Protein AF-A0AAW0AHN7-F1 (afdb_monomer)

Mean predicted aligned error: 19.95 Å

Structure (mmCIF, N/CA/C/O backbone):
data_AF-A0AAW0AHN7-F1
#
_entry.id   AF-A0AAW0AHN7-F1
#
loop_
_atom_site.group_PDB
_atom_site.id
_atom_site.type_symbol
_atom_site.label_atom_id
_atom_site.label_alt_id
_atom_site.label_comp_id
_atom_site.label_asym_id
_atom_site.label_entity_id
_atom_site.label_seq_id
_atom_site.pdbx_PDB_ins_code
_atom_site.Cartn_x
_atom_site.Cartn_y
_atom_site.Cartn_z
_atom_site.occupancy
_atom_site.B_iso_or_equiv
_atom_site.auth_seq_id
_atom_site.auth_comp_id
_atom_site.auth_asym_id
_atom_site.auth_atom_id
_atom_site.pdbx_PDB_model_num
ATOM 1 N N . ASP A 1 1 ? 9.864 -5.241 -32.406 1.00 80.06 1 ASP A N 1
ATOM 2 C CA . ASP A 1 1 ? 9.738 -6.583 -31.789 1.00 80.06 1 ASP A CA 1
ATOM 3 C C . ASP A 1 1 ? 9.807 -6.631 -30.252 1.00 80.06 1 ASP A C 1
ATOM 5 O O . ASP A 1 1 ? 9.579 -7.681 -29.666 1.00 80.06 1 ASP A O 1
ATOM 9 N N . PHE A 1 2 ? 10.115 -5.527 -29.556 1.00 90.88 2 PHE A N 1
ATOM 10 C CA . PHE A 1 2 ? 10.191 -5.517 -28.085 1.00 90.88 2 PHE A CA 1
ATOM 11 C C . PHE A 1 2 ? 8.829 -5.753 -27.410 1.00 90.88 2 PHE A C 1
ATOM 13 O O . PHE A 1 2 ? 8.710 -6.654 -26.582 1.00 90.88 2 PHE A O 1
ATOM 20 N N . LEU A 1 3 ? 7.804 -4.988 -27.806 1.00 92.50 3 LEU A N 1
ATOM 21 C CA . LEU A 1 3 ? 6.452 -5.098 -27.247 1.00 92.50 3 LEU A CA 1
ATOM 22 C C . LEU A 1 3 ? 5.842 -6.479 -27.500 1.00 92.50 3 LEU A C 1
ATOM 24 O O . LEU A 1 3 ? 5.373 -7.098 -26.557 1.00 92.50 3 LEU A O 1
ATOM 28 N N . ALA A 1 4 ? 5.961 -7.012 -28.720 1.00 92.50 4 ALA A N 1
ATOM 29 C CA . ALA A 1 4 ? 5.478 -8.354 -29.059 1.00 92.50 4 ALA A CA 1
ATOM 30 C C . ALA A 1 4 ? 6.077 -9.441 -28.148 1.00 92.50 4 ALA A C 1
ATOM 32 O O . ALA A 1 4 ? 5.363 -10.296 -27.636 1.00 92.50 4 ALA A O 1
ATOM 33 N N . ARG A 1 5 ? 7.384 -9.372 -27.859 1.00 94.00 5 ARG A N 1
ATOM 34 C CA . ARG A 1 5 ? 8.043 -10.319 -26.942 1.00 94.00 5 ARG A CA 1
ATOM 35 C C . ARG A 1 5 ? 7.554 -10.182 -25.506 1.00 94.00 5 ARG A C 1
ATOM 37 O O . ARG A 1 5 ? 7.460 -11.184 -24.804 1.00 94.00 5 ARG A O 1
ATOM 44 N N . ILE A 1 6 ? 7.269 -8.960 -25.063 1.00 92.88 6 ILE A N 1
ATOM 45 C CA . ILE A 1 6 ? 6.713 -8.706 -23.733 1.00 92.88 6 ILE A CA 1
ATOM 46 C C . ILE A 1 6 ? 5.279 -9.224 -23.641 1.00 92.88 6 ILE A C 1
ATOM 48 O O . ILE A 1 6 ? 4.974 -9.921 -22.677 1.00 92.88 6 ILE A O 1
ATOM 52 N N . CYS A 1 7 ? 4.434 -8.941 -24.635 1.00 92.00 7 CYS A N 1
ATOM 53 C CA . CYS A 1 7 ? 3.064 -9.446 -24.703 1.00 92.00 7 CYS A CA 1
ATOM 54 C C . CYS A 1 7 ? 3.050 -10.975 -24.701 1.00 92.00 7 CYS A C 1
ATOM 56 O O . CYS A 1 7 ? 2.419 -11.570 -23.833 1.00 92.00 7 CYS A O 1
ATOM 58 N N . ALA A 1 8 ? 3.857 -11.607 -25.562 1.00 93.06 8 ALA A N 1
ATOM 59 C CA . ALA A 1 8 ? 3.998 -13.060 -25.613 1.00 93.06 8 ALA A CA 1
ATOM 60 C C . ALA A 1 8 ? 4.476 -13.651 -24.278 1.00 93.06 8 ALA A C 1
ATOM 62 O O . ALA A 1 8 ? 3.998 -14.694 -23.843 1.00 93.06 8 ALA A O 1
ATOM 63 N N . ARG A 1 9 ? 5.409 -12.981 -23.591 1.00 93.31 9 ARG A N 1
ATOM 64 C CA . ARG A 1 9 ? 5.934 -13.441 -22.298 1.00 93.31 9 ARG A CA 1
ATOM 65 C C . ARG A 1 9 ? 4.952 -13.253 -21.141 1.00 93.31 9 ARG A C 1
ATOM 67 O O . ARG A 1 9 ? 5.069 -13.972 -20.153 1.00 93.31 9 ARG A O 1
ATOM 74 N N . MET A 1 10 ? 4.050 -12.279 -21.235 1.00 90.81 10 MET A N 1
ATOM 75 C CA . MET A 1 10 ? 3.005 -12.019 -20.240 1.00 90.81 10 MET A CA 1
ATOM 76 C C . MET A 1 10 ? 1.668 -12.678 -20.599 1.00 90.81 10 MET A C 1
ATOM 78 O O . MET A 1 10 ? 0.697 -12.450 -19.887 1.00 90.81 10 MET A O 1
ATOM 82 N N . GLU A 1 11 ? 1.627 -13.478 -21.672 1.00 92.25 11 GLU A N 1
ATOM 83 C CA . GLU A 1 11 ? 0.425 -14.169 -22.159 1.00 92.25 11 GLU A CA 1
ATOM 84 C C . GLU A 1 11 ? -0.741 -13.204 -22.449 1.00 92.25 11 GLU A C 1
ATOM 86 O O . GLU A 1 11 ? -1.909 -13.534 -22.256 1.00 92.25 11 GLU A O 1
ATOM 91 N N . ILE A 1 12 ? -0.425 -11.988 -22.910 1.00 88.88 12 ILE A N 1
ATOM 92 C CA . ILE A 1 12 ? -1.430 -10.972 -23.239 1.00 88.88 12 ILE A CA 1
ATOM 93 C C . ILE A 1 12 ? -1.802 -11.116 -24.721 1.00 88.88 12 ILE A C 1
ATOM 95 O O . ILE A 1 12 ? -0.890 -11.128 -25.552 1.00 88.88 12 ILE A O 1
ATOM 99 N N . PRO A 1 13 ? -3.101 -11.207 -25.068 1.00 86.81 13 PRO A N 1
ATOM 100 C CA . PRO A 1 13 ? -3.535 -11.326 -26.454 1.00 86.81 13 PRO A CA 1
ATOM 101 C C . PRO A 1 13 ? -3.138 -10.095 -27.278 1.00 86.81 13 PRO A C 1
ATOM 103 O O . PRO A 1 13 ? -3.229 -8.950 -26.822 1.00 86.81 13 PRO A O 1
ATOM 106 N N . ASP A 1 14 ? -2.706 -10.346 -28.511 1.00 79.88 14 ASP A N 1
ATOM 107 C CA . ASP A 1 14 ? -2.330 -9.310 -29.467 1.00 79.88 14 ASP A CA 1
ATOM 108 C C . ASP A 1 14 ? -3.569 -8.471 -29.833 1.00 79.88 14 ASP A C 1
ATOM 110 O O . ASP A 1 14 ? -4.514 -8.980 -30.430 1.00 79.88 14 ASP A O 1
ATOM 114 N N . GLY A 1 15 ? -3.585 -7.185 -29.464 1.00 77.00 15 GLY A N 1
ATOM 115 C CA . GLY A 1 15 ? -4.647 -6.240 -29.848 1.00 77.00 15 GLY A CA 1
ATOM 116 C C . GLY A 1 15 ? -5.075 -5.275 -28.743 1.00 77.00 15 GLY A C 1
ATOM 117 O O . GLY A 1 15 ? -5.204 -4.084 -29.007 1.00 77.00 15 GLY A O 1
ATOM 118 N N . ASP A 1 16 ? -5.177 -5.754 -27.500 1.00 71.19 16 ASP A N 1
ATOM 119 C CA . ASP A 1 16 ? -5.750 -4.981 -26.378 1.00 71.19 16 ASP A CA 1
ATOM 120 C C . ASP A 1 16 ? -4.761 -4.740 -25.226 1.00 71.19 16 ASP A C 1
ATOM 122 O O . ASP A 1 16 ? -5.125 -4.281 -24.139 1.00 71.19 16 ASP A O 1
ATOM 126 N N . ALA A 1 17 ? -3.481 -5.036 -25.452 1.00 80.38 17 ALA A N 1
ATOM 127 C CA . ALA A 1 17 ? -2.433 -4.909 -24.451 1.00 80.38 17 ALA A CA 1
ATOM 128 C C . ALA A 1 17 ? -2.144 -3.435 -24.110 1.00 80.38 17 ALA A C 1
ATOM 130 O O . ALA A 1 17 ? -1.220 -2.817 -24.640 1.00 80.38 17 ALA A O 1
ATOM 131 N N . GLN A 1 18 ? -2.899 -2.856 -23.176 1.00 91.06 18 GLN A N 1
ATOM 132 C CA . GLN A 1 18 ? -2.473 -1.629 -22.510 1.00 91.06 18 GLN A CA 1
ATOM 133 C C . GLN A 1 18 ? -1.313 -1.989 -21.588 1.00 91.06 18 GLN A C 1
ATOM 135 O O . GLN A 1 18 ? -1.515 -2.598 -20.548 1.00 91.06 18 GLN A O 1
ATOM 140 N N . LEU A 1 19 ? -0.083 -1.657 -21.962 1.00 93.56 19 LEU A N 1
ATOM 141 C CA . LEU A 1 19 ? 1.071 -1.827 -21.085 1.00 93.56 19 LEU A CA 1
ATOM 142 C C . LEU A 1 19 ? 1.431 -0.497 -20.436 1.00 93.56 19 LEU A C 1
ATOM 144 O O . LEU A 1 19 ? 1.330 0.567 -21.050 1.00 93.56 19 LEU A O 1
ATOM 148 N N . GLY A 1 20 ? 1.867 -0.571 -19.184 1.00 95.50 20 GLY A N 1
ATOM 149 C CA . GLY A 1 20 ? 2.469 0.538 -18.467 1.00 95.50 20 GLY A CA 1
ATOM 150 C C . GLY A 1 20 ? 3.857 0.181 -17.946 1.00 95.50 20 GLY A C 1
ATOM 151 O O . GLY A 1 20 ? 4.207 -0.993 -17.834 1.00 95.50 20 GLY A O 1
ATOM 152 N N . TRP A 1 21 ? 4.651 1.187 -17.598 1.00 96.56 21 TRP A N 1
ATOM 153 C CA . TRP A 1 21 ? 5.955 1.011 -16.974 1.00 96.56 21 TRP A CA 1
ATOM 154 C C . TRP A 1 21 ? 6.163 1.950 -15.781 1.00 96.56 21 TRP A C 1
ATOM 156 O O . TRP A 1 21 ? 5.608 3.050 -15.727 1.00 96.56 21 TRP A O 1
ATOM 166 N N . LYS A 1 22 ? 6.972 1.502 -14.816 1.00 97.12 22 LYS A N 1
ATOM 167 C CA . LYS A 1 22 ? 7.441 2.286 -13.666 1.00 97.12 22 LYS A CA 1
ATOM 168 C C . LYS A 1 22 ? 8.952 2.185 -13.504 1.00 97.12 22 LYS A C 1
ATOM 170 O O . LYS A 1 22 ? 9.559 1.144 -13.768 1.00 97.12 22 LYS A O 1
ATOM 175 N N . SER A 1 23 ? 9.549 3.279 -13.052 1.00 96.62 23 SER A N 1
ATOM 176 C CA . SER A 1 23 ? 10.924 3.331 -12.566 1.00 96.62 23 SER A CA 1
ATOM 177 C C . SER A 1 23 ? 11.017 2.774 -11.149 1.00 96.62 23 SER A C 1
ATOM 179 O O . SER A 1 23 ? 10.072 2.854 -10.368 1.00 96.62 23 SER A O 1
ATOM 181 N N . SER A 1 24 ? 12.194 2.273 -10.778 1.00 92.94 24 SER A N 1
ATOM 182 C CA . SER A 1 24 ? 12.499 1.860 -9.405 1.00 92.94 24 SER A CA 1
ATOM 183 C C . SER A 1 24 ? 12.385 2.986 -8.372 1.00 92.94 24 SER A C 1
ATOM 185 O O . SER A 1 24 ? 12.261 2.703 -7.181 1.00 92.94 24 SER A O 1
ATOM 187 N N . ASP A 1 25 ? 12.469 4.239 -8.822 1.00 92.00 25 ASP A N 1
ATOM 188 C CA . ASP A 1 25 ? 12.353 5.425 -7.971 1.00 92.00 25 ASP A CA 1
ATOM 189 C C . ASP A 1 25 ? 10.923 5.986 -7.915 1.00 92.00 25 ASP A C 1
ATOM 191 O O . ASP A 1 25 ? 10.649 6.847 -7.078 1.00 92.00 25 ASP A O 1
ATOM 195 N N . ASP A 1 26 ? 10.010 5.491 -8.762 1.00 93.50 26 ASP A N 1
ATOM 196 C CA . ASP A 1 26 ? 8.609 5.912 -8.736 1.00 93.50 26 ASP A CA 1
ATOM 197 C C . ASP A 1 26 ? 7.947 5.404 -7.439 1.00 93.50 26 ASP A C 1
ATOM 199 O O . ASP A 1 26 ? 8.186 4.284 -6.963 1.00 93.50 26 ASP A O 1
ATOM 203 N N . LEU A 1 27 ? 7.088 6.226 -6.834 1.00 91.19 27 LEU A N 1
ATOM 204 C CA . LEU A 1 27 ? 6.352 5.826 -5.644 1.00 91.19 27 LEU A CA 1
ATOM 205 C C . LEU A 1 27 ? 5.351 4.729 -6.013 1.00 91.19 27 LEU A C 1
ATOM 207 O O . LEU A 1 27 ? 4.762 4.704 -7.093 1.00 91.19 27 LEU A O 1
ATOM 211 N N . LYS A 1 28 ? 5.042 3.847 -5.055 1.00 87.56 28 LYS A N 1
ATOM 212 C CA . LYS A 1 28 ? 4.035 2.787 -5.260 1.00 87.56 28 LYS A CA 1
ATOM 213 C C . LYS A 1 28 ? 2.682 3.326 -5.746 1.00 87.56 28 LYS A C 1
ATOM 215 O O . LYS A 1 28 ? 1.965 2.612 -6.439 1.00 87.56 28 LYS A O 1
ATOM 220 N N . ARG A 1 29 ? 2.347 4.564 -5.366 1.00 88.62 29 ARG A N 1
ATOM 221 C CA . ARG A 1 29 ? 1.090 5.245 -5.700 1.00 88.62 29 ARG A CA 1
ATOM 222 C C . ARG A 1 29 ? 1.101 5.942 -7.058 1.00 88.62 29 ARG A C 1
ATOM 224 O O . ARG A 1 29 ? 0.028 6.321 -7.513 1.00 88.62 29 ARG A O 1
ATOM 231 N N . ASP A 1 30 ? 2.263 6.107 -7.681 1.00 89.38 30 ASP A N 1
ATOM 232 C CA . ASP A 1 30 ? 2.347 6.799 -8.963 1.00 89.38 30 ASP A CA 1
ATOM 233 C C . ASP A 1 30 ? 1.675 5.956 -10.047 1.00 89.38 30 ASP A C 1
ATOM 235 O O . ASP A 1 30 ? 1.668 4.722 -9.988 1.00 89.38 30 ASP A O 1
ATOM 239 N N . LEU A 1 31 ? 1.060 6.613 -11.024 1.00 91.06 31 LEU A N 1
ATOM 240 C CA . LEU A 1 31 ? 0.422 5.929 -12.144 1.00 91.06 31 LEU A CA 1
ATOM 241 C C . LEU A 1 31 ? 1.501 5.354 -13.078 1.00 91.06 31 LEU A C 1
ATOM 243 O O . LEU A 1 31 ? 2.483 6.046 -13.354 1.00 91.06 31 LEU A O 1
ATOM 247 N N . PRO A 1 32 ? 1.351 4.106 -13.566 1.00 94.56 32 PRO A N 1
ATOM 248 C CA . PRO A 1 32 ? 2.236 3.579 -14.599 1.00 94.56 32 PRO A CA 1
ATOM 249 C C . PRO A 1 32 ? 2.234 4.494 -15.829 1.00 94.56 32 PRO A C 1
ATOM 251 O O . PRO A 1 32 ? 1.176 4.914 -16.299 1.00 94.56 32 PRO A O 1
ATOM 254 N N . LYS A 1 33 ? 3.418 4.786 -16.368 1.00 95.75 33 LYS A N 1
ATOM 255 C CA . LYS A 1 33 ? 3.577 5.528 -17.626 1.00 95.75 33 LYS A CA 1
ATOM 256 C C . LYS A 1 33 ? 3.213 4.606 -18.786 1.00 95.75 33 LYS A C 1
ATOM 258 O O . LYS A 1 33 ? 3.520 3.422 -18.731 1.00 95.75 33 LYS A O 1
ATOM 263 N N . ARG A 1 34 ? 2.558 5.114 -19.829 1.00 95.56 34 ARG A N 1
ATOM 264 C CA . ARG A 1 34 ? 2.088 4.294 -20.959 1.00 95.56 34 ARG A CA 1
ATOM 265 C C . ARG A 1 34 ? 3.256 3.647 -21.722 1.00 95.56 34 ARG A C 1
ATOM 267 O O . ARG A 1 34 ? 4.318 4.252 -21.838 1.00 95.56 34 ARG A O 1
ATOM 274 N N . LEU A 1 35 ? 3.048 2.429 -22.227 1.00 95.12 35 LEU A N 1
ATOM 275 C CA . LEU A 1 35 ? 3.994 1.649 -23.035 1.00 95.12 35 LEU A CA 1
ATOM 276 C C . LEU A 1 35 ? 3.276 0.958 -24.215 1.00 95.12 35 LEU A C 1
ATOM 278 O O . LEU A 1 35 ? 3.354 -0.256 -24.375 1.00 95.12 35 LEU A O 1
ATOM 282 N N . SER A 1 36 ? 2.519 1.722 -25.004 1.00 92.38 36 SER A N 1
ATOM 283 C CA . SER A 1 36 ? 1.661 1.187 -26.078 1.00 92.38 36 SER A CA 1
ATOM 284 C C . SER A 1 36 ? 2.270 1.309 -27.473 1.00 92.38 36 SER A C 1
ATOM 286 O O . SER A 1 36 ? 2.069 0.437 -28.314 1.00 92.38 36 SER A O 1
ATOM 288 N N . THR A 1 37 ? 3.024 2.379 -27.721 1.00 93.88 37 THR A N 1
ATOM 289 C CA . THR A 1 37 ? 3.639 2.663 -29.021 1.00 93.88 37 THR A CA 1
ATOM 290 C C . THR A 1 37 ? 5.152 2.479 -28.968 1.00 93.88 37 THR A C 1
ATOM 292 O O . THR A 1 37 ? 5.762 2.417 -27.899 1.00 93.88 37 THR A O 1
ATOM 295 N N . GLU A 1 38 ? 5.790 2.407 -30.134 1.00 94.00 38 GLU A N 1
ATOM 296 C CA . GLU A 1 38 ? 7.253 2.404 -30.224 1.00 94.00 38 GLU A CA 1
ATOM 297 C C . GLU A 1 38 ? 7.868 3.697 -29.660 1.00 94.00 38 GLU A C 1
ATOM 299 O O . GLU A 1 38 ? 8.897 3.646 -28.984 1.00 94.00 38 GLU A O 1
ATOM 304 N N . ASP A 1 39 ? 7.190 4.834 -29.836 1.00 96.56 39 ASP A N 1
ATOM 305 C CA . ASP A 1 39 ? 7.591 6.113 -29.243 1.00 96.56 39 ASP A CA 1
ATOM 306 C C . ASP A 1 39 ? 7.562 6.071 -27.712 1.00 96.56 39 ASP A C 1
ATOM 308 O O . ASP A 1 39 ? 8.492 6.560 -27.069 1.00 96.56 39 ASP A O 1
ATOM 312 N N . ASP A 1 40 ? 6.546 5.432 -27.117 1.00 95.44 40 ASP A N 1
ATOM 313 C CA . ASP A 1 40 ? 6.464 5.252 -25.665 1.00 95.44 40 ASP A CA 1
ATOM 314 C C . ASP A 1 40 ? 7.664 4.421 -25.153 1.00 95.44 40 ASP A C 1
ATOM 316 O O . ASP A 1 40 ? 8.255 4.728 -24.113 1.00 95.44 40 ASP A O 1
ATOM 320 N N . VAL A 1 41 ? 8.066 3.384 -25.902 1.00 96.12 41 VAL A N 1
ATOM 321 C CA . VAL A 1 41 ? 9.243 2.556 -25.585 1.00 96.12 41 VAL A CA 1
ATOM 322 C C . VAL A 1 41 ? 10.522 3.383 -25.669 1.00 96.12 41 VAL A C 1
ATOM 324 O O . VAL A 1 41 ? 11.351 3.329 -24.759 1.00 96.12 41 VAL A O 1
ATOM 327 N N . LYS A 1 42 ? 10.684 4.176 -26.731 1.00 96.75 42 LYS A N 1
ATOM 328 C CA . LYS A 1 42 ? 11.838 5.062 -26.897 1.00 96.75 42 LYS A CA 1
ATOM 329 C C . LYS A 1 42 ? 11.923 6.075 -25.754 1.00 96.75 42 LYS A C 1
ATOM 331 O O . LYS A 1 42 ? 12.973 6.182 -25.125 1.00 96.75 42 LYS A O 1
ATOM 336 N N . ALA A 1 43 ? 10.807 6.716 -25.409 1.00 97.06 43 ALA A N 1
ATOM 337 C CA . ALA A 1 43 ? 10.718 7.649 -24.290 1.00 97.06 43 ALA A CA 1
ATOM 338 C C . ALA A 1 43 ? 11.081 6.989 -22.947 1.00 97.06 43 ALA A C 1
ATOM 340 O O . ALA A 1 43 ? 11.777 7.591 -22.127 1.00 97.06 43 ALA A O 1
ATOM 341 N N . ALA A 1 44 ? 10.673 5.733 -22.726 1.00 97.00 44 ALA A N 1
ATOM 342 C CA . ALA A 1 44 ? 11.070 4.973 -21.542 1.00 97.00 44 ALA A CA 1
ATOM 343 C C . ALA A 1 44 ? 12.591 4.750 -21.486 1.00 97.00 44 ALA A C 1
ATOM 345 O O . ALA A 1 44 ? 13.221 4.985 -20.453 1.00 97.00 44 ALA A O 1
ATOM 346 N N . PHE A 1 45 ? 13.216 4.348 -22.596 1.00 96.50 45 PHE A N 1
ATOM 347 C CA . PHE A 1 45 ? 14.671 4.173 -22.649 1.00 96.50 45 PHE A CA 1
ATOM 348 C C . PHE A 1 45 ? 15.434 5.490 -22.500 1.00 96.50 45 PHE A C 1
ATOM 350 O O . PHE A 1 45 ? 16.458 5.517 -21.812 1.00 96.50 45 PHE A O 1
ATOM 357 N N . ASP A 1 46 ? 14.935 6.575 -23.086 1.00 97.19 46 ASP A N 1
ATOM 358 C CA . ASP A 1 46 ? 15.535 7.902 -22.960 1.00 97.19 46 ASP A CA 1
ATOM 359 C C . ASP A 1 46 ? 15.456 8.419 -21.518 1.00 97.19 46 ASP A C 1
ATOM 361 O O . ASP A 1 46 ? 16.411 9.029 -21.041 1.00 97.19 46 ASP A O 1
ATOM 365 N N . TYR A 1 47 ? 14.407 8.061 -20.769 1.00 96.69 47 TYR A N 1
ATOM 366 C CA . TYR A 1 47 ? 14.332 8.313 -19.328 1.00 96.69 47 TYR A CA 1
ATOM 367 C C . TYR A 1 47 ? 15.409 7.549 -18.536 1.00 96.69 47 TYR A C 1
ATOM 369 O O . TYR A 1 47 ? 16.059 8.116 -17.657 1.00 96.69 47 TYR A O 1
ATOM 377 N N . PHE A 1 48 ? 15.644 6.267 -18.840 1.00 95.81 48 PHE A N 1
ATOM 378 C CA . PHE A 1 48 ? 16.632 5.461 -18.109 1.00 95.81 48 PHE A CA 1
ATOM 379 C C . PHE A 1 48 ? 18.084 5.736 -18.513 1.00 95.81 48 PHE A C 1
ATOM 381 O O . PHE A 1 48 ? 18.995 5.506 -17.712 1.00 95.81 48 PHE A O 1
ATOM 388 N N . ARG A 1 49 ? 18.325 6.225 -19.733 1.00 95.88 49 ARG A N 1
ATOM 389 C CA . ARG A 1 49 ? 19.665 6.4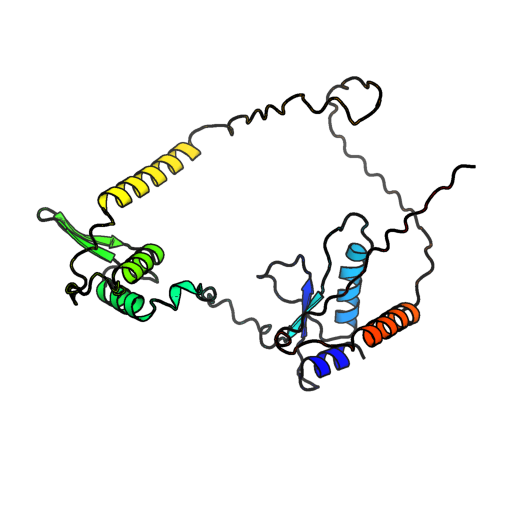95 -20.271 1.00 95.88 49 ARG A CA 1
ATOM 390 C C . ARG A 1 49 ? 20.526 7.381 -19.351 1.00 95.88 49 ARG A C 1
ATOM 392 O O . ARG A 1 49 ? 21.603 6.914 -18.971 1.00 95.88 49 ARG A O 1
ATOM 399 N N . PRO A 1 50 ? 20.107 8.589 -18.925 1.00 95.69 50 PRO A N 1
ATOM 400 C CA . PRO A 1 50 ? 20.930 9.434 -18.056 1.00 95.69 50 PRO A CA 1
ATOM 401 C C . PRO A 1 50 ? 21.166 8.801 -16.678 1.00 95.69 50 PRO A C 1
ATOM 403 O O . PRO A 1 50 ? 22.262 8.904 -16.126 1.00 95.69 50 PRO A O 1
ATOM 406 N N . ILE A 1 51 ? 20.182 8.073 -16.141 1.00 94.00 51 ILE A N 1
ATOM 407 C CA . ILE A 1 51 ? 20.295 7.395 -14.841 1.00 94.00 51 ILE A CA 1
ATOM 408 C C . ILE A 1 51 ? 21.340 6.269 -14.916 1.00 94.00 51 ILE A C 1
ATOM 410 O O . ILE A 1 51 ? 22.160 6.114 -14.012 1.00 94.00 51 ILE A O 1
ATOM 414 N N . LEU A 1 52 ? 21.367 5.521 -16.025 1.00 91.62 52 LEU A N 1
ATOM 415 C CA . LEU A 1 52 ? 22.338 4.450 -16.273 1.00 91.62 52 LEU A CA 1
ATOM 416 C C . LEU A 1 52 ? 23.755 4.959 -16.572 1.00 91.62 52 LEU A C 1
ATOM 418 O O . LEU A 1 52 ? 24.720 4.220 -16.353 1.00 91.62 52 LEU A O 1
ATOM 422 N N . LEU A 1 53 ? 23.885 6.177 -17.104 1.00 92.88 53 LEU A N 1
ATOM 423 C CA . LEU A 1 53 ? 25.172 6.830 -17.370 1.00 92.88 53 LEU A CA 1
ATOM 424 C C . LEU A 1 53 ? 25.722 7.564 -16.138 1.00 92.88 53 LEU A C 1
ATOM 426 O O . LEU A 1 53 ? 26.934 7.751 -16.016 1.00 92.88 53 LEU A O 1
ATOM 430 N N . SER A 1 54 ? 24.859 7.932 -15.191 1.00 92.69 54 SER A N 1
ATOM 431 C CA . SER A 1 54 ? 25.256 8.619 -13.966 1.00 92.69 54 SER A CA 1
ATOM 432 C C . SER A 1 54 ? 26.167 7.756 -13.087 1.00 92.69 54 SER A C 1
ATOM 434 O O . SER A 1 54 ? 25.745 6.774 -12.477 1.00 92.69 54 SER A O 1
ATOM 436 N N . LYS A 1 55 ? 27.428 8.184 -12.921 1.00 90.62 55 LYS A N 1
ATOM 437 C CA . LYS A 1 55 ? 28.393 7.555 -11.992 1.00 90.62 55 LYS A CA 1
ATOM 438 C C . LYS A 1 55 ? 27.967 7.663 -10.521 1.00 90.62 55 LYS A C 1
ATOM 440 O O . LYS A 1 55 ? 28.478 6.924 -9.681 1.00 90.62 55 LYS A O 1
ATOM 445 N N . ARG A 1 56 ? 27.054 8.589 -10.200 1.00 91.19 56 ARG A N 1
ATOM 446 C CA . ARG A 1 56 ? 26.538 8.804 -8.838 1.00 91.19 56 ARG A CA 1
ATOM 447 C C . ARG A 1 56 ? 25.461 7.787 -8.463 1.00 91.19 56 ARG A C 1
ATOM 449 O O . ARG A 1 56 ? 25.235 7.555 -7.277 1.00 91.19 56 ARG A O 1
ATOM 456 N N . HIS A 1 57 ? 24.813 7.160 -9.445 1.00 83.12 57 HIS A N 1
ATOM 457 C CA . HIS A 1 57 ? 23.731 6.226 -9.179 1.00 83.12 57 HIS A CA 1
ATOM 458 C C . HIS A 1 57 ? 24.279 4.835 -8.829 1.00 83.12 57 HIS A C 1
ATOM 460 O O . HIS A 1 57 ? 24.668 4.054 -9.693 1.00 83.12 57 HIS A O 1
ATOM 466 N N . GLN A 1 58 ? 24.328 4.513 -7.534 1.00 87.38 58 GLN A N 1
ATOM 467 C CA . GLN A 1 58 ? 24.815 3.209 -7.058 1.00 87.38 58 GLN A CA 1
ATOM 468 C C . GLN A 1 58 ? 23.716 2.137 -6.985 1.00 87.38 58 GLN A C 1
ATOM 470 O O . GLN A 1 58 ? 24.016 0.945 -6.881 1.00 87.38 58 GLN A O 1
ATOM 475 N N . LYS A 1 59 ? 22.440 2.539 -7.017 1.00 89.69 59 LYS A N 1
ATOM 476 C CA . LYS A 1 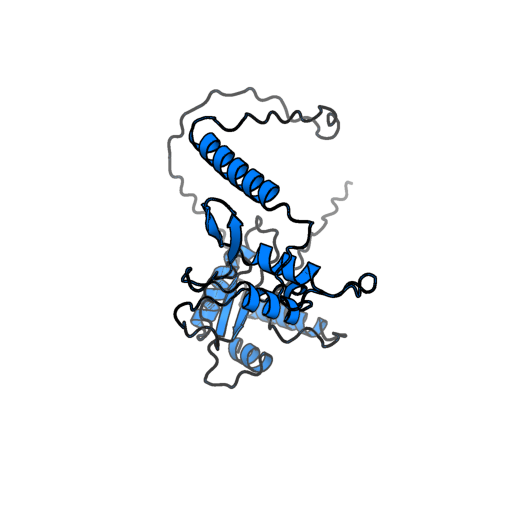59 ? 21.313 1.607 -6.917 1.00 89.69 59 LYS A CA 1
ATOM 477 C C . LYS A 1 59 ? 21.077 0.902 -8.251 1.00 89.69 59 LYS A C 1
ATOM 479 O O . LYS A 1 59 ? 21.265 1.475 -9.323 1.00 89.69 59 LYS A O 1
ATOM 484 N N . LYS A 1 60 ? 20.640 -0.358 -8.174 1.00 89.06 60 LYS A N 1
ATOM 485 C CA . LYS A 1 60 ? 20.191 -1.113 -9.348 1.00 89.06 60 LYS A CA 1
ATOM 486 C C . LYS A 1 60 ? 18.907 -0.480 -9.877 1.00 89.06 60 LYS A C 1
ATOM 488 O O . LYS A 1 60 ? 17.924 -0.422 -9.148 1.00 89.06 60 LYS A O 1
ATOM 493 N N . ILE A 1 61 ? 18.944 -0.057 -11.132 1.00 91.44 61 ILE A N 1
ATOM 494 C CA . ILE A 1 61 ? 17.806 0.504 -11.857 1.00 91.44 61 ILE A CA 1
ATOM 495 C C . ILE A 1 61 ? 17.064 -0.655 -12.518 1.00 91.44 61 ILE A C 1
ATOM 497 O O . ILE A 1 61 ? 17.689 -1.511 -13.150 1.00 91.44 61 ILE A O 1
ATOM 501 N N . PHE A 1 62 ? 15.748 -0.704 -12.358 1.00 92.06 62 PHE A N 1
ATOM 502 C CA . PHE A 1 62 ? 14.888 -1.658 -13.051 1.00 92.06 62 PHE A CA 1
ATOM 503 C C . PHE A 1 62 ? 13.655 -0.938 -13.595 1.00 92.06 62 PHE A C 1
ATOM 505 O O . PHE A 1 62 ? 13.195 0.039 -13.007 1.00 92.06 62 PHE A O 1
ATOM 512 N N . MET A 1 63 ? 13.158 -1.429 -14.729 1.00 95.88 63 MET A N 1
ATOM 513 C CA . MET A 1 63 ? 11.907 -0.993 -15.336 1.00 95.88 63 MET A CA 1
ATOM 514 C C . MET A 1 63 ? 10.868 -2.070 -15.050 1.00 95.88 63 MET A C 1
ATOM 516 O O . MET A 1 63 ? 10.993 -3.200 -15.526 1.00 95.88 63 MET A O 1
ATOM 520 N N . GLU A 1 64 ? 9.878 -1.740 -14.231 1.00 95.31 64 GLU A N 1
ATOM 521 C CA . GLU A 1 64 ? 8.764 -2.635 -13.938 1.00 95.31 64 GLU A CA 1
ATOM 522 C C . GLU A 1 64 ? 7.690 -2.441 -15.005 1.00 95.31 64 GLU A C 1
ATOM 524 O O . GLU A 1 64 ? 7.189 -1.332 -15.168 1.00 95.31 64 GLU A O 1
ATOM 529 N N . ILE A 1 65 ? 7.367 -3.501 -15.748 1.00 95.25 65 ILE A N 1
ATOM 530 C CA . ILE A 1 65 ? 6.303 -3.488 -16.756 1.00 95.25 65 ILE A CA 1
ATOM 531 C C . ILE A 1 65 ? 5.038 -4.041 -16.106 1.00 95.25 65 ILE A C 1
ATOM 533 O O . ILE A 1 65 ? 5.060 -5.107 -15.493 1.00 95.25 65 ILE A O 1
ATOM 537 N N . ILE A 1 66 ? 3.945 -3.299 -16.229 1.00 93.56 66 ILE A N 1
ATOM 538 C CA . ILE A 1 66 ? 2.668 -3.565 -15.573 1.00 93.56 66 ILE A CA 1
ATOM 539 C C . ILE A 1 66 ? 1.608 -3.736 -16.661 1.00 93.56 66 ILE A C 1
ATOM 541 O O . ILE A 1 66 ? 1.500 -2.897 -17.555 1.00 93.56 66 ILE A O 1
ATOM 545 N N . SER A 1 67 ? 0.822 -4.811 -16.580 1.00 90.75 67 SER A N 1
ATOM 546 C CA . SER A 1 67 ? -0.339 -5.001 -17.456 1.00 90.75 67 SER A CA 1
ATOM 547 C C . SER A 1 67 ? -1.473 -4.051 -17.051 1.00 90.75 67 SER A C 1
ATOM 549 O O . SER A 1 67 ? -1.801 -3.897 -15.870 1.00 90.75 67 SER A O 1
ATOM 551 N N . GLY A 1 68 ? -2.038 -3.368 -18.039 1.00 74.69 68 GLY A N 1
ATOM 552 C CA . GLY A 1 68 ? -2.894 -2.195 -17.906 1.00 74.69 68 GLY A CA 1
ATOM 553 C C . GLY A 1 68 ? -4.360 -2.467 -17.611 1.00 74.69 68 GLY A C 1
ATOM 554 O O . GLY A 1 68 ? -5.127 -1.510 -17.585 1.00 74.69 68 GLY A O 1
ATOM 555 N N . GLU A 1 69 ? -4.753 -3.696 -17.261 1.00 63.94 69 GLU A N 1
ATOM 556 C CA . GLU A 1 69 ? -6.087 -3.947 -16.680 1.00 63.94 69 GLU A CA 1
ATOM 557 C C . GLU A 1 69 ? -6.367 -3.063 -15.441 1.00 63.94 69 GLU A C 1
ATOM 559 O O . GLU A 1 69 ? -7.516 -2.870 -15.056 1.00 63.94 69 GLU A O 1
ATOM 564 N N . SER A 1 70 ? -5.329 -2.456 -14.845 1.00 52.22 70 SER A N 1
ATOM 565 C CA . SER A 1 70 ? -5.430 -1.508 -13.725 1.00 52.22 70 SER A CA 1
ATOM 566 C C . SER A 1 70 ? -5.299 -0.014 -14.083 1.00 52.22 70 SER A C 1
ATOM 568 O O . SER A 1 70 ? -5.390 0.824 -13.186 1.00 52.22 70 SER A O 1
ATOM 570 N N . VAL A 1 71 ? -5.078 0.355 -15.353 1.00 52.03 71 VAL A N 1
ATOM 571 C CA . VAL A 1 71 ? -4.739 1.744 -15.754 1.00 52.03 71 VAL A CA 1
ATOM 572 C C . VAL A 1 71 ? -5.968 2.562 -16.169 1.00 52.03 71 VAL A C 1
ATOM 574 O O . VAL A 1 71 ? -5.916 3.793 -16.166 1.00 52.03 71 VAL A O 1
ATOM 577 N N . ALA A 1 72 ? -7.110 1.917 -16.425 1.00 54.16 72 ALA A N 1
ATOM 578 C CA . ALA A 1 72 ? -8.390 2.612 -16.510 1.00 54.16 72 ALA A CA 1
ATOM 579 C C . ALA A 1 72 ? -8.767 3.132 -15.114 1.00 54.16 72 ALA A C 1
ATOM 581 O O . ALA A 1 72 ? -9.367 2.430 -14.299 1.00 54.16 72 ALA A O 1
ATOM 582 N N . ALA A 1 73 ? -8.344 4.364 -14.837 1.00 48.75 73 ALA A N 1
ATOM 583 C CA . ALA A 1 73 ? -8.575 5.109 -13.615 1.00 48.75 73 ALA A CA 1
ATOM 584 C C . ALA A 1 73 ? -10.061 5.100 -13.223 1.00 48.75 73 ALA A C 1
ATOM 586 O O . ALA A 1 73 ? -10.831 5.985 -13.596 1.00 48.75 73 ALA A O 1
ATOM 587 N N . LYS A 1 74 ? -10.468 4.126 -12.406 1.00 50.72 74 LYS A N 1
ATOM 588 C CA . LYS A 1 74 ? -11.607 4.334 -11.520 1.00 50.72 74 LYS A CA 1
ATOM 589 C C . LYS A 1 74 ? -11.158 5.367 -10.478 1.00 50.72 74 LYS A C 1
ATOM 591 O O . LYS A 1 74 ? -10.110 5.160 -9.859 1.00 50.72 74 LYS A O 1
ATOM 596 N N . PRO A 1 75 ? -11.882 6.491 -10.304 1.00 47.78 75 PRO A N 1
ATOM 597 C CA . PRO A 1 75 ? -11.558 7.478 -9.282 1.00 47.78 75 PRO A CA 1
ATOM 598 C C . PRO A 1 75 ? -11.459 6.762 -7.939 1.00 47.78 75 PRO A C 1
ATOM 600 O O . PRO A 1 75 ? -12.344 5.987 -7.589 1.00 47.78 75 PRO A O 1
ATOM 603 N N . ALA A 1 76 ? -10.332 6.979 -7.262 1.00 49.91 76 ALA A N 1
ATOM 604 C CA . ALA A 1 76 ? -9.842 6.218 -6.123 1.00 49.91 76 ALA A CA 1
ATOM 605 C C . ALA A 1 76 ? -10.922 5.920 -5.069 1.00 49.91 76 ALA A C 1
ATOM 607 O O . ALA A 1 76 ? -11.104 6.656 -4.097 1.00 49.91 76 ALA A O 1
ATOM 608 N N . GLU A 1 77 ? -11.587 4.782 -5.223 1.00 53.50 77 GLU A N 1
ATOM 609 C CA . GLU A 1 77 ? -12.247 4.118 -4.120 1.00 53.50 77 GLU A CA 1
ATOM 610 C C . GLU A 1 77 ? -11.118 3.550 -3.261 1.00 53.50 77 GLU A C 1
ATOM 612 O O . GLU A 1 77 ? -10.267 2.808 -3.747 1.00 53.50 77 GLU A O 1
ATOM 617 N N . LYS A 1 78 ? -11.027 4.022 -2.015 1.00 52.75 78 LYS A N 1
ATOM 618 C CA . LYS A 1 78 ? -9.954 3.717 -1.062 1.00 52.75 78 LYS A CA 1
ATOM 619 C C . LYS A 1 78 ? -9.783 2.201 -0.938 1.00 52.75 78 LYS A C 1
ATOM 621 O O . LYS A 1 78 ? -10.422 1.579 -0.094 1.00 52.75 78 LYS A O 1
ATOM 626 N N . THR A 1 79 ? -8.909 1.603 -1.743 1.00 50.16 79 THR A N 1
ATOM 627 C CA . THR A 1 79 ? -8.571 0.191 -1.606 1.00 50.16 79 THR A CA 1
ATOM 628 C C . THR A 1 79 ? -7.847 0.041 -0.281 1.00 50.16 79 THR A C 1
ATOM 630 O O . THR A 1 79 ? -6.716 0.511 -0.114 1.00 50.16 79 THR A O 1
ATOM 633 N N . ALA A 1 80 ? -8.562 -0.543 0.679 1.00 54.72 80 ALA A N 1
ATOM 634 C CA . ALA A 1 80 ? -8.043 -0.954 1.965 1.00 54.72 80 ALA A CA 1
ATOM 635 C C . ALA A 1 80 ? -6.713 -1.678 1.739 1.00 54.72 80 ALA A C 1
ATOM 637 O O . ALA A 1 80 ? -6.618 -2.569 0.893 1.00 54.72 80 ALA A O 1
ATOM 638 N N . ALA A 1 81 ? -5.672 -1.226 2.440 1.00 60.09 81 ALA A N 1
ATOM 639 C CA . ALA A 1 81 ? -4.361 -1.851 2.399 1.00 60.09 81 ALA A CA 1
ATOM 640 C C . ALA A 1 81 ? -4.520 -3.368 2.553 1.00 60.09 81 ALA A C 1
ATOM 642 O O . ALA A 1 81 ? -5.301 -3.804 3.400 1.00 60.09 81 ALA A O 1
ATOM 643 N N . ALA A 1 82 ? -3.796 -4.139 1.731 1.00 54.44 82 ALA A N 1
ATOM 644 C CA . ALA A 1 82 ? -3.788 -5.594 1.809 1.00 54.44 82 ALA A CA 1
ATOM 645 C C . ALA A 1 82 ? -3.707 -6.014 3.289 1.00 54.44 82 ALA A C 1
ATOM 647 O O . ALA A 1 82 ? -2.804 -5.528 3.988 1.00 54.44 82 ALA A O 1
ATOM 648 N N . PRO A 1 83 ? -4.674 -6.814 3.778 1.00 56.81 83 PRO A N 1
ATOM 649 C CA . PRO A 1 83 ? -4.811 -7.094 5.197 1.00 56.81 83 PRO A CA 1
ATOM 650 C C . PRO A 1 83 ? -3.488 -7.658 5.689 1.00 56.81 83 PRO A C 1
ATOM 652 O O . PRO A 1 83 ? -2.945 -8.611 5.122 1.00 56.81 83 PRO A O 1
ATOM 655 N N . LYS A 1 84 ? -2.913 -7.013 6.708 1.00 61.75 84 LYS A N 1
ATOM 656 C CA . LYS A 1 84 ? -1.674 -7.498 7.321 1.00 61.75 84 LYS A CA 1
ATOM 657 C C . LYS A 1 84 ? -1.961 -8.939 7.738 1.00 61.75 84 LYS A C 1
ATOM 659 O O . LYS A 1 84 ? -2.984 -9.176 8.360 1.00 61.75 84 LYS A O 1
ATOM 664 N N . VAL A 1 85 ? -1.080 -9.891 7.430 1.00 55.47 85 VAL A N 1
ATOM 665 C CA . VAL A 1 85 ? -1.277 -11.343 7.668 1.00 55.47 85 VAL A CA 1
ATOM 666 C C . VAL A 1 85 ? -1.825 -11.659 9.076 1.00 55.47 85 VAL A C 1
ATOM 668 O O . VAL A 1 85 ? -2.616 -12.578 9.255 1.00 55.47 85 VAL A O 1
ATOM 671 N N . THR A 1 86 ? -1.508 -10.824 10.067 1.00 56.72 86 THR A N 1
ATOM 672 C CA . THR A 1 86 ? -2.021 -10.929 11.443 1.00 56.72 86 THR A CA 1
ATOM 673 C C . THR A 1 86 ? -3.510 -10.593 11.649 1.00 56.72 86 THR A C 1
ATOM 675 O O . THR A 1 86 ? -4.028 -10.897 12.718 1.00 56.72 86 THR A O 1
ATOM 678 N N . GLU A 1 87 ? -4.208 -9.982 10.688 1.00 60.03 87 GLU A N 1
ATOM 679 C CA . GLU A 1 87 ? -5.672 -9.798 10.707 1.00 60.03 87 GLU A CA 1
ATOM 680 C C . GLU A 1 87 ? -6.418 -11.059 10.256 1.00 60.03 87 GLU A C 1
ATOM 682 O O . GLU A 1 87 ? -7.555 -11.266 10.664 1.00 60.03 87 GLU A O 1
ATOM 687 N N . THR A 1 88 ? -5.792 -11.922 9.446 1.00 71.00 88 THR A N 1
ATOM 688 C CA . THR A 1 88 ? -6.468 -13.130 8.938 1.00 71.00 88 THR A CA 1
ATOM 689 C C . THR A 1 88 ? -6.631 -14.217 9.998 1.00 71.00 88 THR A C 1
ATOM 691 O O . THR A 1 88 ? -7.618 -14.941 9.960 1.00 71.00 88 THR A O 1
ATOM 694 N N . ALA A 1 89 ? -5.718 -14.289 10.972 1.00 82.19 89 ALA A N 1
ATOM 695 C CA . ALA A 1 89 ? -5.723 -15.318 12.014 1.00 82.19 89 ALA A CA 1
ATOM 696 C C . ALA A 1 89 ? -6.841 -15.162 13.062 1.00 82.19 89 ALA A C 1
ATOM 698 O O . ALA A 1 89 ? -7.112 -16.115 13.775 1.00 82.19 89 ALA A O 1
ATOM 699 N N . TYR A 1 90 ? -7.468 -13.982 13.159 1.00 85.88 90 TYR A N 1
ATOM 700 C CA . TYR A 1 90 ? -8.484 -13.663 14.179 1.00 85.88 90 TYR A CA 1
ATOM 701 C C . TYR A 1 90 ? -9.726 -13.019 13.558 1.00 85.88 90 TYR A C 1
ATOM 703 O O . TYR A 1 90 ? -10.306 -12.072 14.097 1.00 85.88 90 TYR A O 1
ATOM 711 N N . ARG A 1 91 ? -10.049 -13.419 12.324 1.00 88.81 91 ARG A N 1
ATOM 712 C CA . ARG A 1 91 ? -11.075 -12.747 11.524 1.00 88.81 91 ARG A CA 1
ATOM 713 C C . ARG A 1 91 ? -12.460 -12.887 12.157 1.00 88.81 91 ARG A C 1
ATOM 715 O O . ARG A 1 91 ? -13.227 -11.923 12.127 1.00 88.81 91 ARG A O 1
ATOM 722 N N . ASP A 1 92 ? -12.762 -14.045 12.730 1.00 87.19 92 ASP A N 1
ATOM 723 C CA . ASP A 1 92 ? -14.081 -14.345 13.283 1.00 87.19 92 ASP A CA 1
ATOM 724 C C . ASP A 1 92 ? -14.294 -13.620 14.613 1.00 87.19 92 ASP A C 1
ATOM 726 O O . ASP A 1 92 ? -15.296 -12.922 14.782 1.00 87.19 92 ASP A O 1
ATOM 730 N N . GLU A 1 93 ? -13.295 -13.635 15.495 1.00 88.06 93 GLU A N 1
ATOM 731 C CA . GLU A 1 93 ? -13.297 -12.872 16.745 1.00 88.06 93 GLU A CA 1
ATOM 732 C C . GLU A 1 93 ? -13.389 -11.371 16.471 1.00 88.06 93 GLU A C 1
ATOM 734 O O . GLU A 1 93 ? -14.117 -10.646 17.151 1.00 88.06 93 GLU A O 1
ATOM 739 N N . LEU A 1 94 ? -12.697 -10.888 15.434 1.00 91.19 94 LEU A N 1
ATOM 740 C CA . LEU A 1 94 ? -12.773 -9.489 15.031 1.00 91.19 94 LEU A CA 1
ATOM 741 C C . LEU A 1 94 ? -14.180 -9.100 14.576 1.00 91.19 94 LEU A C 1
ATOM 743 O O . LEU A 1 94 ? -14.632 -7.998 14.884 1.00 91.19 94 LEU A O 1
ATOM 747 N N . ASN A 1 95 ? -14.879 -9.978 13.857 1.00 91.69 95 ASN A N 1
ATOM 748 C CA . ASN A 1 95 ? -16.252 -9.723 13.427 1.00 91.69 95 ASN A CA 1
ATOM 749 C C . ASN A 1 95 ? -17.226 -9.720 14.611 1.00 91.69 95 ASN A C 1
ATOM 751 O O . ASN A 1 95 ? -18.056 -8.813 14.691 1.00 91.69 95 ASN A O 1
ATOM 755 N N . ILE A 1 96 ? -17.081 -10.663 15.549 1.00 87.25 96 ILE A N 1
ATOM 756 C CA . ILE A 1 96 ? -17.882 -10.726 16.783 1.00 87.25 96 ILE A CA 1
ATOM 757 C C . ILE A 1 96 ? -17.715 -9.434 17.584 1.00 87.25 96 ILE A C 1
ATOM 759 O O . ILE A 1 96 ? -18.697 -8.774 17.922 1.00 87.25 96 ILE A O 1
ATOM 763 N N . VAL A 1 97 ? -16.469 -9.004 17.799 1.00 89.81 97 VAL A N 1
ATOM 764 C CA . VAL A 1 97 ? -16.173 -7.756 18.506 1.00 89.81 97 VAL A CA 1
ATOM 765 C C . VAL A 1 97 ? -16.773 -6.545 17.797 1.00 89.81 97 VAL A C 1
ATOM 767 O O . VAL A 1 97 ? -17.372 -5.679 18.436 1.00 89.81 97 VAL A O 1
ATOM 770 N N . LYS A 1 98 ? -16.603 -6.453 16.473 1.00 92.12 98 LYS A N 1
ATOM 771 C CA . LYS A 1 98 ? -17.135 -5.333 15.688 1.00 92.12 98 LYS A CA 1
ATOM 772 C C . LYS A 1 98 ? -18.656 -5.254 15.774 1.00 92.12 98 LYS A C 1
ATOM 774 O O . LYS A 1 98 ? -19.180 -4.143 15.809 1.00 92.12 98 LYS A O 1
ATOM 779 N N . ALA A 1 99 ? -19.342 -6.395 15.794 1.00 90.25 99 ALA A N 1
ATOM 780 C CA . ALA A 1 99 ? -20.789 -6.458 15.954 1.00 90.25 99 ALA A CA 1
ATOM 781 C C . ALA A 1 99 ? -21.214 -6.044 17.372 1.00 90.25 99 ALA A C 1
ATOM 783 O O . ALA A 1 99 ? -22.096 -5.202 17.512 1.00 90.25 99 ALA A O 1
ATOM 784 N N . ALA A 1 100 ? -20.543 -6.557 18.408 1.00 88.56 100 ALA A N 1
ATOM 785 C CA . ALA A 1 100 ? -20.856 -6.248 19.804 1.00 88.56 100 ALA A CA 1
ATOM 786 C C . ALA A 1 100 ? -20.614 -4.771 20.169 1.00 88.56 100 ALA A C 1
ATOM 788 O O . ALA A 1 100 ? -21.356 -4.194 20.958 1.00 88.56 100 ALA A O 1
ATOM 789 N N . LEU A 1 101 ? -19.589 -4.144 19.582 1.00 91.06 101 LEU A N 1
ATOM 790 C CA . LEU A 1 101 ? -19.251 -2.735 19.818 1.00 91.06 101 LEU A CA 1
ATOM 791 C C . LEU A 1 101 ? -19.969 -1.749 18.896 1.00 91.06 101 LEU A C 1
ATOM 793 O O . LEU A 1 101 ? -19.720 -0.544 18.999 1.00 91.06 101 LEU A O 1
ATOM 797 N N . ALA A 1 102 ? -20.793 -2.219 17.959 1.00 92.75 102 ALA A N 1
ATOM 798 C CA . ALA A 1 102 ? -21.463 -1.345 17.008 1.00 92.75 102 ALA A CA 1
ATOM 799 C C . ALA A 1 102 ? -22.364 -0.341 17.747 1.00 92.75 102 ALA A C 1
ATOM 801 O O . ALA A 1 102 ? -23.305 -0.704 18.445 1.00 92.75 102 ALA A O 1
ATOM 802 N N . CYS A 1 103 ? -22.068 0.945 17.588 1.00 92.06 103 CYS A N 1
ATOM 803 C CA . CYS A 1 103 ? -22.777 2.033 18.239 1.00 92.06 103 CYS A CA 1
ATOM 804 C C . CYS A 1 103 ? -23.596 2.814 17.208 1.00 92.06 103 CYS A C 1
ATOM 806 O O . CYS A 1 103 ? -23.042 3.392 16.273 1.00 92.06 103 CYS A O 1
ATOM 808 N N . GLU A 1 104 ? -24.913 2.891 17.407 1.00 92.75 104 GLU A N 1
ATOM 809 C CA . GLU A 1 104 ? -25.826 3.622 16.513 1.00 92.75 104 GLU A CA 1
ATOM 810 C C . GLU A 1 104 ? -25.656 5.146 16.586 1.00 92.75 104 GLU A C 1
ATOM 812 O O . GLU A 1 104 ? -25.958 5.861 15.629 1.00 92.75 104 GLU A O 1
ATOM 817 N N . LYS A 1 105 ? -25.137 5.657 17.711 1.00 90.62 105 LYS A N 1
ATOM 818 C CA . LYS A 1 105 ? -24.954 7.099 17.935 1.00 90.62 105 LYS A CA 1
ATOM 819 C C . LYS A 1 105 ? -23.842 7.693 17.065 1.00 90.62 105 LYS A C 1
ATOM 821 O O . LYS A 1 105 ? -23.883 8.882 16.757 1.00 90.62 105 LYS A O 1
ATOM 826 N N . HIS A 1 106 ? -22.860 6.890 16.652 1.00 86.25 106 HIS A N 1
ATOM 827 C CA . HIS A 1 106 ? -21.736 7.356 15.843 1.00 86.25 106 HIS A CA 1
ATOM 828 C C . HIS A 1 106 ? -21.919 6.982 14.370 1.00 86.25 106 HIS A C 1
ATOM 830 O O . HIS A 1 106 ? -22.201 5.838 14.019 1.00 86.25 106 HIS A O 1
ATOM 836 N N . ARG A 1 107 ? -21.724 7.957 13.476 1.00 85.25 107 ARG A N 1
ATOM 837 C CA . ARG A 1 107 ? -21.743 7.756 12.018 1.00 85.25 107 ARG A CA 1
ATOM 838 C C . ARG A 1 107 ? -20.311 7.629 11.486 1.00 85.25 107 ARG A C 1
ATOM 840 O O . ARG A 1 107 ? -19.418 8.316 11.969 1.00 85.25 107 ARG A O 1
ATOM 847 N N . GLY A 1 108 ? -20.089 6.784 10.474 1.00 83.06 108 GLY A N 1
ATOM 848 C CA . GLY A 1 108 ? -18.805 6.690 9.760 1.00 83.06 108 GLY A CA 1
ATOM 849 C C . GLY A 1 108 ? -18.243 5.272 9.618 1.00 83.06 108 GLY A C 1
ATOM 850 O O . GLY A 1 108 ? -18.972 4.287 9.711 1.00 83.06 108 GLY A O 1
ATOM 851 N N . HIS A 1 109 ? -16.935 5.174 9.358 1.00 76.94 109 HIS A N 1
ATOM 852 C CA . HIS A 1 109 ? -16.227 3.895 9.191 1.00 76.94 109 HIS A CA 1
ATOM 853 C C . HIS A 1 109 ? -15.811 3.247 10.522 1.00 76.94 109 HIS A C 1
ATOM 855 O O . HIS A 1 109 ? -15.668 2.031 10.574 1.00 76.94 109 HIS A O 1
ATOM 861 N N . ASN A 1 110 ? -15.684 4.033 11.596 1.00 81.94 110 ASN A N 1
ATOM 862 C CA . ASN A 1 110 ? -15.313 3.561 12.933 1.00 81.94 110 ASN A CA 1
ATOM 863 C C . ASN A 1 110 ? -16.505 3.717 13.885 1.00 81.94 110 ASN A C 1
ATOM 865 O O . ASN A 1 110 ? -16.520 4.596 14.741 1.00 81.94 110 ASN A O 1
ATOM 869 N N . ARG A 1 111 ? -17.544 2.897 13.689 1.00 89.38 111 ARG A N 1
ATOM 870 C CA . ARG A 1 111 ? -18.783 2.929 14.496 1.00 89.38 111 ARG A CA 1
ATOM 871 C C . ARG A 1 111 ? -18.695 2.059 15.746 1.00 89.38 111 ARG A C 1
ATOM 873 O O . ARG A 1 111 ? -19.708 1.540 16.194 1.00 89.38 111 ARG A O 1
ATOM 880 N N . TRP A 1 112 ? -17.497 1.859 16.280 1.00 93.25 112 TRP A N 1
ATOM 881 C CA . TRP A 1 112 ? -17.286 1.001 17.441 1.00 93.25 112 TRP A CA 1
ATOM 882 C C . TRP A 1 112 ? -17.080 1.860 18.666 1.00 93.25 112 TRP A C 1
ATOM 884 O O . TRP A 1 112 ? -16.234 2.757 18.654 1.00 93.25 112 TRP A O 1
ATOM 894 N N . CYS A 1 113 ? -17.861 1.619 19.712 1.00 92.00 113 CYS A N 1
ATOM 895 C CA . CYS A 1 113 ? -17.737 2.372 20.949 1.00 92.00 113 CYS A CA 1
ATOM 896 C C . CYS A 1 113 ? -17.884 1.475 22.154 1.00 92.00 113 CYS A C 1
ATOM 898 O O . CYS A 1 113 ? -18.733 0.591 22.192 1.00 92.00 113 CYS A O 1
ATOM 900 N N . TYR A 1 114 ? -17.096 1.783 23.170 1.00 87.50 114 TYR A N 1
ATOM 901 C CA . TYR A 1 114 ? -17.291 1.233 24.491 1.00 87.50 114 TYR A CA 1
ATOM 902 C C . TYR A 1 114 ? -18.336 2.067 25.236 1.00 87.50 114 TYR A C 1
ATOM 904 O O . TYR A 1 114 ? -18.205 3.290 25.332 1.00 87.50 114 TYR A O 1
ATOM 912 N N . VAL A 1 115 ? -19.381 1.421 25.751 1.00 86.31 115 VAL A N 1
ATOM 913 C CA . VAL A 1 115 ? -20.409 2.081 26.563 1.00 86.31 115 VAL A CA 1
ATOM 914 C C . VAL A 1 115 ? -20.022 1.943 28.031 1.00 86.31 115 VAL A C 1
ATOM 916 O O . VAL A 1 115 ? -20.179 0.882 28.632 1.00 86.31 115 VAL A O 1
ATOM 919 N N . ARG A 1 116 ? -19.510 3.025 28.620 1.00 83.69 116 ARG A N 1
ATOM 920 C CA . ARG A 1 116 ? -19.255 3.105 30.059 1.00 83.69 116 ARG A CA 1
ATOM 921 C C . ARG A 1 116 ? -20.558 3.506 30.743 1.00 83.69 116 ARG A C 1
ATOM 923 O O . ARG A 1 116 ? -21.106 4.575 30.469 1.00 83.69 116 ARG A O 1
ATOM 930 N N . ARG A 1 117 ? -21.072 2.637 31.613 1.00 82.31 117 ARG A N 1
ATOM 931 C CA . ARG A 1 117 ? -22.170 2.986 32.517 1.00 82.31 117 ARG A CA 1
ATOM 932 C C . ARG A 1 117 ? -21.573 3.656 33.741 1.00 82.31 117 ARG A C 1
ATOM 934 O O . ARG A 1 117 ? -21.095 2.974 34.643 1.00 82.31 117 ARG A O 1
ATOM 941 N N . ASP A 1 118 ? -21.575 4.982 33.743 1.00 82.00 118 ASP A N 1
ATOM 942 C CA . ASP A 1 118 ? -21.239 5.742 34.938 1.00 82.00 118 ASP A CA 1
ATOM 943 C C . ASP A 1 118 ? -22.527 5.912 35.751 1.00 82.00 118 ASP A C 1
ATOM 945 O O . ASP A 1 118 ? -23.487 6.520 35.273 1.00 82.00 118 ASP A O 1
ATOM 949 N N . ASN A 1 119 ? -22.551 5.378 36.977 1.00 74.69 119 ASN A N 1
ATOM 950 C CA . ASN A 1 119 ? -23.746 5.362 37.838 1.00 74.69 119 ASN A CA 1
ATOM 951 C C . ASN A 1 119 ? -24.374 6.757 38.041 1.00 74.69 119 ASN A C 1
ATOM 953 O O . ASN A 1 119 ? -25.574 6.858 38.264 1.00 74.69 119 ASN A O 1
ATOM 957 N N . GLU A 1 120 ? -23.579 7.827 37.941 1.00 82.00 120 GLU A N 1
ATOM 958 C CA . GLU A 1 120 ? -24.018 9.208 38.189 1.00 82.00 120 GLU A CA 1
ATOM 959 C C . GLU A 1 120 ? -24.282 10.030 36.917 1.00 82.00 120 GLU A C 1
ATOM 961 O O . GLU A 1 120 ? -25.071 10.971 36.947 1.00 82.00 120 GLU A O 1
ATOM 966 N N . LYS A 1 121 ? -23.610 9.724 35.798 1.00 77.31 121 LYS A N 1
ATOM 967 C CA . LYS A 1 121 ? -23.615 10.574 34.585 1.00 77.31 121 LYS A CA 1
ATOM 968 C C . LYS A 1 121 ? -24.294 9.925 33.381 1.00 77.31 121 LYS A C 1
ATOM 970 O O . LYS A 1 121 ? -24.316 10.514 32.300 1.00 77.31 121 LYS A O 1
ATOM 975 N N . GLY A 1 122 ? -24.870 8.742 33.577 1.00 86.00 122 GLY A N 1
ATOM 976 C CA . GLY A 1 122 ? -25.503 7.965 32.523 1.00 86.00 122 GLY A CA 1
ATOM 977 C C . GLY A 1 122 ? -24.491 7.238 31.639 1.00 86.00 122 GLY A C 1
ATOM 978 O O . GLY A 1 122 ? -23.320 7.064 31.977 1.00 86.00 122 GLY A O 1
ATOM 979 N N . GLU A 1 123 ? -24.968 6.769 30.490 1.00 86.69 123 GLU A N 1
ATOM 980 C CA . GLU A 1 123 ? -24.164 5.987 29.556 1.00 86.69 123 GLU A CA 1
ATOM 981 C C . GLU A 1 123 ? -23.287 6.895 28.681 1.00 86.69 123 GLU A C 1
ATOM 983 O O . GLU A 1 123 ? -23.779 7.596 27.790 1.00 86.69 123 GLU A O 1
ATOM 988 N N . ARG A 1 124 ? -21.968 6.857 28.897 1.00 86.38 124 ARG A N 1
ATOM 989 C CA . ARG A 1 124 ? -20.981 7.558 28.069 1.00 86.38 124 ARG A CA 1
ATOM 990 C C . ARG A 1 124 ? -20.412 6.604 27.020 1.00 86.38 124 ARG A C 1
ATOM 992 O O . ARG A 1 124 ? -19.871 5.554 27.352 1.00 86.38 124 ARG A O 1
ATOM 999 N N . CYS A 1 125 ? -20.503 6.980 25.745 1.00 88.75 125 CYS A N 1
ATOM 1000 C CA . CYS A 1 125 ? -19.900 6.226 24.643 1.00 88.75 125 CYS A CA 1
ATOM 1001 C C . CYS A 1 125 ? -18.489 6.756 24.358 1.00 88.75 125 CYS A C 1
ATOM 1003 O O . CYS A 1 125 ? -18.337 7.928 24.016 1.00 88.75 125 CYS A O 1
ATOM 1005 N N . VAL A 1 126 ? -17.475 5.900 24.469 1.00 88.44 126 VAL A N 1
ATOM 1006 C CA . VAL A 1 126 ? -16.082 6.217 24.125 1.00 88.44 126 VAL A CA 1
ATOM 1007 C C . VAL A 1 126 ? -15.761 5.581 22.768 1.00 88.44 126 VAL A C 1
ATOM 1009 O O . VAL A 1 126 ? -15.878 4.358 22.646 1.00 88.44 126 VAL A O 1
ATOM 1012 N N . PRO A 1 127 ? -15.411 6.363 21.730 1.00 90.06 127 PRO A N 1
ATOM 1013 C CA . PRO A 1 127 ? -15.117 5.823 20.407 1.00 90.06 127 PRO A CA 1
ATOM 1014 C C . PRO A 1 127 ? -13.820 5.010 20.415 1.00 90.06 127 PRO A C 1
ATOM 1016 O O . PRO A 1 127 ? -12.835 5.415 21.026 1.00 90.06 127 PRO A O 1
ATOM 1019 N N . LEU A 1 128 ? -13.824 3.882 19.704 1.00 90.06 128 LEU A N 1
ATOM 1020 C CA . LEU A 1 128 ? -12.684 2.979 19.579 1.00 90.06 128 LEU A CA 1
ATOM 1021 C C . LEU A 1 128 ? -12.137 2.973 18.149 1.00 90.06 128 LEU A C 1
ATOM 1023 O O . LEU A 1 128 ? -12.871 2.980 17.155 1.00 90.06 128 LEU A O 1
ATOM 1027 N N . SER A 1 129 ? -10.816 2.929 18.051 1.00 90.19 129 SER A N 1
ATOM 1028 C CA . SER A 1 129 ? -10.075 2.726 16.813 1.00 90.19 129 SER A CA 1
ATOM 1029 C C . SER A 1 129 ? -10.060 1.250 16.396 1.00 90.19 129 SER A C 1
ATOM 1031 O O . SER A 1 129 ? -10.240 0.339 17.207 1.00 90.19 129 SER A O 1
ATOM 1033 N N . LEU A 1 130 ? -9.788 0.992 15.111 1.00 90.12 130 LEU A N 1
ATOM 1034 C CA . LEU A 1 130 ? -9.653 -0.374 14.592 1.00 90.12 130 LEU A CA 1
ATOM 1035 C C . LEU A 1 130 ? -8.514 -1.147 15.281 1.00 90.12 130 LEU A C 1
ATOM 1037 O O . LEU A 1 130 ? -8.616 -2.360 15.452 1.00 90.12 130 LEU A O 1
ATOM 1041 N N . GLU A 1 131 ? -7.443 -0.464 15.692 1.00 88.94 131 GLU A N 1
ATOM 1042 C CA . GLU A 1 131 ? -6.311 -1.086 16.389 1.00 88.94 131 GLU A CA 1
ATOM 1043 C C . GLU A 1 131 ? -6.732 -1.628 17.761 1.00 88.94 131 GLU A C 1
ATOM 1045 O O . GLU A 1 131 ? -6.417 -2.771 18.091 1.00 88.94 131 GLU A O 1
ATOM 1050 N N . GLU A 1 132 ? -7.510 -0.855 18.524 1.00 89.88 132 GLU A N 1
ATOM 1051 C CA . GLU A 1 132 ? -8.052 -1.274 19.824 1.00 89.88 132 GLU A CA 1
ATOM 1052 C C . GLU A 1 132 ? -9.031 -2.439 19.670 1.00 89.88 132 GLU A C 1
ATOM 1054 O O . GLU A 1 132 ? -8.916 -3.439 20.379 1.00 89.88 132 GLU A O 1
ATOM 1059 N N . VAL A 1 133 ? -9.929 -2.356 18.684 1.00 91.25 133 VAL A N 1
ATOM 1060 C CA . VAL A 1 133 ? -10.875 -3.427 18.334 1.00 91.25 133 VAL A CA 1
ATOM 1061 C C . VAL A 1 133 ? -10.140 -4.723 17.961 1.00 91.25 133 VAL A C 1
ATOM 1063 O O . VAL A 1 133 ? -10.513 -5.807 18.409 1.00 91.25 133 VAL A O 1
ATOM 1066 N N . THR A 1 134 ? -9.044 -4.620 17.207 1.00 89.81 134 THR A N 1
ATOM 1067 C CA . THR A 1 134 ? -8.221 -5.775 16.811 1.00 89.81 134 THR A CA 1
ATOM 1068 C C . THR A 1 134 ? -7.467 -6.378 17.990 1.00 89.81 134 THR A C 1
ATOM 1070 O O . THR A 1 134 ? -7.369 -7.600 18.108 1.00 89.81 134 THR A O 1
ATOM 1073 N N . LEU A 1 135 ? -6.946 -5.548 18.894 1.00 88.19 135 LEU A N 1
ATOM 1074 C CA . LEU A 1 135 ? -6.324 -6.034 20.124 1.00 88.19 135 LEU A CA 1
ATOM 1075 C C . LEU A 1 135 ? -7.340 -6.731 21.040 1.00 88.19 135 LEU A C 1
ATOM 1077 O O . LEU A 1 135 ? -6.970 -7.669 21.745 1.00 88.19 135 LEU A O 1
ATOM 1081 N N . TRP A 1 136 ? -8.603 -6.301 21.018 1.00 86.38 136 TRP A N 1
ATOM 1082 C CA . TRP A 1 136 ? -9.697 -6.964 21.725 1.00 86.38 136 TRP A CA 1
ATOM 1083 C C . TRP A 1 136 ? -9.982 -8.351 21.155 1.00 86.38 136 TRP A C 1
ATOM 1085 O O . TRP A 1 136 ? -9.947 -9.329 21.899 1.00 86.38 136 TRP A O 1
ATOM 1095 N N . ALA A 1 137 ? -10.134 -8.452 19.833 1.00 88.94 137 ALA A N 1
ATOM 1096 C CA . ALA A 1 137 ? -10.320 -9.724 19.138 1.00 88.94 137 ALA A CA 1
ATOM 1097 C C . ALA A 1 137 ? -9.207 -10.733 19.465 1.00 88.94 137 ALA A C 1
ATOM 1099 O O . ALA A 1 137 ? -9.478 -11.869 19.838 1.00 88.94 137 ALA A O 1
ATOM 1100 N N . ARG A 1 138 ? -7.943 -10.287 19.452 1.00 88.12 138 ARG A N 1
ATOM 1101 C CA . ARG A 1 138 ? -6.785 -11.126 19.816 1.00 88.12 138 ARG A CA 1
ATOM 1102 C C . ARG A 1 138 ? -6.798 -11.632 21.257 1.00 88.12 138 ARG A C 1
ATOM 1104 O O . ARG A 1 138 ? -6.136 -12.621 21.546 1.00 88.12 138 ARG A O 1
ATOM 1111 N N . LYS A 1 139 ? -7.458 -10.924 22.177 1.00 82.75 139 LYS A N 1
ATOM 1112 C CA . LYS A 1 139 ? -7.568 -11.343 23.582 1.00 82.75 139 LYS A CA 1
ATOM 1113 C C . LYS A 1 139 ? -8.758 -12.265 23.827 1.00 82.75 139 LYS A C 1
ATOM 1115 O O . LYS A 1 139 ? -8.691 -13.032 24.781 1.00 82.75 139 LYS A O 1
ATOM 1120 N N . LEU A 1 140 ? -9.807 -12.163 23.010 1.00 80.00 140 LEU A N 1
ATOM 1121 C CA . LEU A 1 140 ? -10.940 -13.090 23.032 1.00 80.00 140 LEU A CA 1
ATOM 1122 C C . LEU A 1 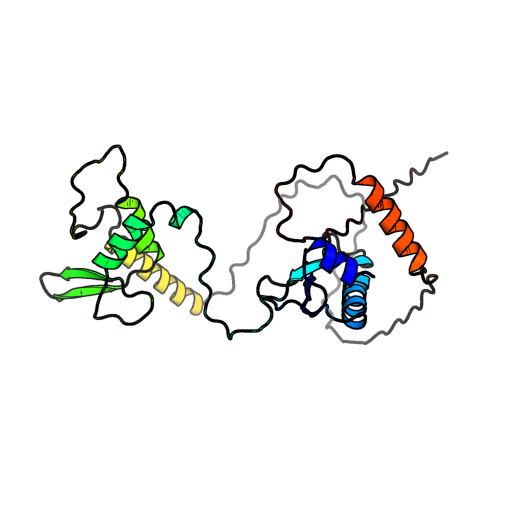140 ? -10.613 -14.413 22.346 1.00 80.00 140 LEU A C 1
ATOM 1124 O O . LEU A 1 140 ? -11.204 -15.423 22.705 1.00 80.00 140 LEU A O 1
ATOM 1128 N N . ALA A 1 141 ? -9.672 -14.403 21.395 1.00 81.00 141 ALA A N 1
ATOM 1129 C CA . ALA A 1 141 ? -9.182 -15.617 20.765 1.00 81.00 141 ALA A CA 1
ATOM 1130 C C . ALA A 1 141 ? -8.811 -16.643 21.851 1.00 81.00 141 ALA A C 1
ATOM 1132 O O . ALA A 1 141 ? -8.019 -16.311 22.748 1.00 81.00 141 ALA A O 1
ATOM 1133 N N . PRO A 1 142 ? -9.407 -17.848 21.815 1.00 70.12 142 PRO A N 1
ATOM 1134 C CA . PRO A 1 142 ? -9.283 -18.822 22.883 1.00 70.12 142 PRO A CA 1
ATOM 1135 C C . PRO A 1 142 ? -7.808 -19.147 23.082 1.00 70.12 142 PRO A C 1
ATOM 1137 O O . PRO A 1 142 ? -7.136 -19.688 22.202 1.00 70.12 142 PRO A O 1
ATOM 1140 N N . LYS A 1 143 ? -7.277 -18.784 24.251 1.00 73.44 143 LYS A N 1
ATOM 1141 C CA . LYS A 1 143 ? -5.981 -19.313 24.657 1.00 73.44 143 LYS A CA 1
ATOM 1142 C C . LYS A 1 143 ? -6.217 -20.760 25.071 1.00 73.44 143 LYS A C 1
ATOM 1144 O O . LYS A 1 143 ? -7.127 -20.983 25.869 1.00 73.44 143 LYS A O 1
ATOM 1149 N N . PRO A 1 144 ? -5.381 -21.712 24.630 1.00 68.94 144 PRO A N 1
ATOM 1150 C CA . PRO A 1 144 ? -5.530 -23.129 24.983 1.00 68.94 144 PRO A CA 1
ATOM 1151 C C . PRO A 1 144 ? -5.497 -23.385 26.502 1.00 68.94 144 PRO A C 1
ATOM 1153 O O . PRO A 1 144 ? -5.843 -24.458 26.969 1.00 68.94 144 PRO A O 1
ATOM 1156 N N . GLU A 1 145 ? -5.089 -22.386 27.283 1.00 67.06 145 GLU A N 1
ATOM 1157 C CA . GLU A 1 145 ? -4.920 -22.433 28.734 1.00 67.06 145 GLU A CA 1
ATOM 1158 C C . GLU A 1 145 ? -6.117 -21.844 29.504 1.00 67.06 145 GLU A C 1
ATOM 1160 O O . GLU A 1 145 ? -6.189 -21.966 30.723 1.00 67.06 145 GLU A O 1
ATOM 1165 N N . ASN A 1 146 ? -7.036 -21.153 28.819 1.00 56.25 146 ASN A N 1
ATOM 1166 C CA . ASN A 1 146 ? -8.152 -20.429 29.428 1.00 56.25 146 ASN A CA 1
ATOM 1167 C C . ASN A 1 146 ? -9.446 -20.655 28.632 1.00 56.25 146 ASN A C 1
ATOM 1169 O O . ASN A 1 146 ? -10.029 -19.703 28.120 1.00 56.25 146 ASN A O 1
ATOM 1173 N N . GLU A 1 147 ? -9.955 -21.888 28.603 1.00 58.06 147 GLU A N 1
ATOM 1174 C CA . GLU A 1 147 ? -11.347 -22.206 28.208 1.00 58.06 147 GLU A CA 1
ATOM 1175 C C . GLU A 1 147 ? -12.394 -21.655 29.206 1.00 58.06 147 GLU A C 1
ATOM 1177 O O . GLU A 1 147 ? -13.502 -22.170 29.345 1.00 58.06 147 GLU A O 1
ATOM 1182 N N . ARG A 1 148 ? -12.056 -20.605 29.959 1.00 54.34 148 ARG A N 1
ATOM 1183 C CA . ARG A 1 148 ? -12.984 -19.962 30.884 1.00 54.34 148 ARG A CA 1
ATOM 1184 C C . ARG A 1 148 ? -13.956 -19.111 30.089 1.00 54.34 148 ARG A C 1
ATOM 1186 O O . ARG A 1 148 ? -13.554 -18.057 29.607 1.00 54.34 148 ARG A O 1
ATOM 1193 N N . GLU A 1 149 ? -15.195 -19.601 30.011 1.00 61.25 149 GLU A N 1
ATOM 1194 C CA . GLU A 1 149 ? -16.450 -18.874 29.771 1.00 61.25 149 GLU A CA 1
ATOM 1195 C C . GLU A 1 149 ? -16.223 -17.451 29.253 1.00 61.25 149 GLU A C 1
ATOM 1197 O O . GLU A 1 149 ? -16.258 -16.464 29.996 1.00 61.25 149 GLU A O 1
ATOM 1202 N N . LEU A 1 150 ? -15.935 -17.355 27.956 1.00 58.50 150 LEU A N 1
ATOM 1203 C CA . LEU A 1 150 ? -16.069 -16.097 27.246 1.00 58.50 150 LEU A CA 1
ATOM 1204 C C . LEU A 1 150 ? -17.531 -15.687 27.403 1.00 58.50 150 LEU A C 1
ATOM 1206 O O . LEU A 1 150 ? -18.427 -16.399 26.967 1.00 58.50 150 LEU A O 1
ATOM 1210 N N . ASP A 1 151 ? -17.768 -14.578 28.100 1.00 63.84 151 ASP A N 1
ATOM 1211 C CA . ASP A 1 151 ? -19.089 -13.966 28.176 1.00 63.84 151 ASP A CA 1
ATOM 1212 C C . ASP A 1 151 ? -19.523 -13.682 26.733 1.00 63.84 151 ASP A C 1
ATOM 1214 O O . ASP A 1 151 ? -18.994 -12.759 26.109 1.00 63.84 151 ASP A O 1
ATOM 1218 N N . ASP A 1 152 ? -20.440 -14.496 26.193 1.00 60.50 152 ASP A N 1
ATOM 1219 C CA . ASP A 1 152 ? -20.926 -14.433 24.803 1.00 60.50 152 ASP A CA 1
ATOM 1220 C C . ASP A 1 152 ? -21.365 -13.017 24.405 1.00 60.50 152 ASP A C 1
ATOM 1222 O O . ASP A 1 152 ? -21.380 -12.640 23.233 1.00 60.50 152 ASP A O 1
ATOM 1226 N N . LYS A 1 153 ? -21.713 -12.197 25.399 1.00 62.97 153 LYS A N 1
ATOM 1227 C CA . LYS A 1 153 ? -22.164 -10.821 25.220 1.00 62.97 153 LYS A CA 1
ATOM 1228 C C . LYS A 1 153 ? -21.033 -9.799 25.103 1.00 62.97 153 LYS A C 1
ATOM 1230 O O . LYS A 1 153 ? -21.324 -8.624 24.890 1.00 62.97 153 LYS A O 1
ATOM 1235 N N . CYS A 1 154 ? -19.764 -10.200 25.246 1.00 62.72 154 CYS A N 1
ATOM 1236 C CA . CYS A 1 154 ? -18.596 -9.306 25.253 1.00 62.72 154 CYS A CA 1
ATOM 1237 C C . CYS A 1 154 ? -18.758 -8.105 26.211 1.00 62.72 154 CYS A C 1
ATOM 1239 O O . CYS A 1 154 ? -18.189 -7.034 25.996 1.00 62.72 154 CYS A O 1
ATOM 1241 N N . THR A 1 155 ? -19.556 -8.259 27.273 1.00 62.09 155 THR A N 1
ATOM 1242 C CA . THR A 1 155 ? -19.944 -7.153 28.158 1.00 62.09 155 THR A CA 1
ATOM 1243 C C . THR A 1 155 ? -18.830 -6.760 29.117 1.00 62.09 155 THR A C 1
ATOM 1245 O O . THR A 1 155 ? -18.747 -5.608 29.544 1.00 62.09 155 THR A O 1
ATOM 1248 N N . LYS A 1 156 ? -17.967 -7.715 29.475 1.00 63.25 156 LYS A N 1
ATOM 1249 C CA . LYS A 1 156 ? -16.839 -7.489 30.377 1.00 63.25 156 LYS A CA 1
ATOM 1250 C C . LYS A 1 156 ? -15.558 -7.268 29.591 1.00 63.25 156 LYS A C 1
ATOM 1252 O O . LYS A 1 156 ? -15.064 -8.139 28.883 1.00 63.25 156 LYS A O 1
ATOM 1257 N N . TYR A 1 157 ? -14.995 -6.084 29.781 1.00 60.62 157 TYR A N 1
ATOM 1258 C CA . TYR A 1 157 ? -13.721 -5.698 29.207 1.00 60.62 157 TYR A CA 1
ATOM 1259 C C . TYR A 1 157 ? -12.592 -6.607 29.748 1.00 60.62 157 TYR A C 1
ATOM 1261 O O . TYR A 1 157 ? -12.472 -6.743 30.969 1.00 60.62 157 TYR A O 1
ATOM 1269 N N . PRO A 1 158 ? -11.732 -7.219 28.903 1.00 61.50 158 PRO A N 1
ATOM 1270 C CA . PRO A 1 158 ? -10.541 -7.926 29.352 1.00 61.50 158 PRO A CA 1
ATOM 1271 C C . PRO A 1 158 ? -9.712 -6.975 30.211 1.00 61.50 158 PRO A C 1
ATOM 1273 O O . PRO A 1 158 ? -9.263 -5.937 29.725 1.00 61.50 158 PRO A O 1
ATOM 1276 N N . HIS A 1 159 ? -9.488 -7.354 31.469 1.00 51.84 159 HIS A N 1
ATOM 1277 C CA . HIS A 1 159 ? -8.921 -6.564 32.581 1.00 51.84 159 HIS A CA 1
ATOM 1278 C C . HIS A 1 159 ? -7.554 -5.874 32.308 1.00 51.84 159 HIS A C 1
ATOM 1280 O O . HIS A 1 159 ? -6.978 -5.200 33.158 1.00 51.84 159 HIS A O 1
ATOM 1286 N N . VAL A 1 160 ? -7.005 -6.049 31.110 1.00 50.38 160 VAL A N 1
ATOM 1287 C CA . VAL A 1 160 ? -5.692 -5.609 30.634 1.00 50.38 160 VAL A CA 1
ATOM 1288 C C . VAL A 1 160 ? -5.730 -4.383 29.720 1.00 50.38 160 VAL A C 1
ATOM 1290 O O . VAL A 1 160 ? -4.698 -4.038 29.152 1.00 50.38 160 VAL A O 1
ATOM 1293 N N . PHE A 1 161 ? -6.865 -3.707 29.557 1.00 53.22 161 PHE A N 1
ATOM 1294 C CA . PHE A 1 161 ? -6.786 -2.274 29.282 1.00 53.22 161 PHE A CA 1
ATOM 1295 C C . PHE A 1 161 ? -7.551 -1.545 30.364 1.00 53.22 161 PHE A C 1
ATOM 1297 O O . PHE A 1 161 ? -8.778 -1.525 30.405 1.00 53.22 161 PHE A O 1
ATOM 1304 N N . LYS A 1 162 ? -6.795 -0.948 31.274 1.00 63.88 162 LYS A N 1
ATOM 1305 C CA . LYS A 1 162 ? -7.324 0.130 32.083 1.00 63.88 162 LYS A CA 1
ATOM 1306 C C . LYS A 1 162 ? -7.619 1.243 31.085 1.00 63.88 162 LYS A C 1
ATOM 1308 O O . LYS A 1 162 ? -6.702 1.898 30.604 1.00 63.88 162 LYS A O 1
ATOM 1313 N N . LEU A 1 163 ? -8.881 1.382 30.694 1.00 55.34 163 LEU A N 1
ATOM 1314 C CA . LEU A 1 163 ? -9.333 2.506 29.875 1.00 55.34 163 LEU A CA 1
ATOM 1315 C C . LEU A 1 163 ? -8.870 3.824 30.496 1.00 55.34 163 LEU A C 1
ATOM 1317 O O . LEU A 1 163 ? -8.432 4.698 29.768 1.00 55.34 163 LEU A O 1
ATOM 1321 N N . ASP A 1 164 ? -8.82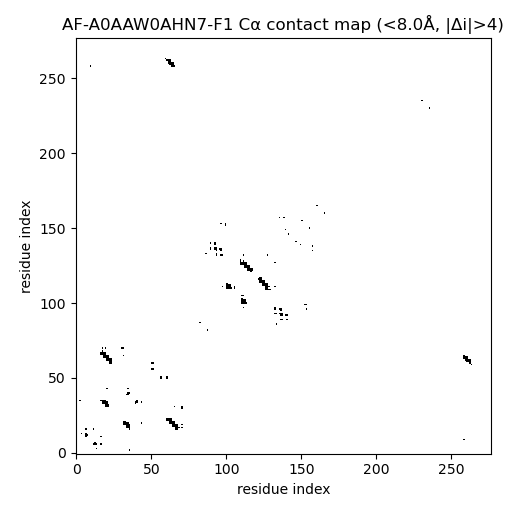4 3.897 31.826 1.00 60.28 164 ASP A N 1
ATOM 1322 C CA . ASP A 1 164 ? -8.253 5.025 32.560 1.00 60.28 164 ASP A CA 1
ATOM 1323 C C . ASP A 1 164 ? -6.757 5.254 32.238 1.00 60.28 164 ASP A C 1
ATOM 1325 O O . ASP A 1 164 ? -6.333 6.398 32.091 1.00 60.28 164 ASP A O 1
ATOM 1329 N N . ASP A 1 165 ? -5.951 4.200 32.040 1.00 64.81 165 ASP A N 1
ATOM 1330 C CA . ASP A 1 165 ? -4.554 4.343 31.596 1.00 64.81 165 ASP A CA 1
ATOM 1331 C C . ASP A 1 165 ? -4.489 4.840 30.146 1.00 64.81 165 ASP A C 1
ATOM 1333 O O . ASP A 1 165 ? -3.606 5.619 29.796 1.00 64.81 165 ASP A O 1
ATOM 1337 N N . MET A 1 166 ? -5.426 4.423 29.291 1.00 58.75 166 MET A N 1
ATOM 1338 C CA . MET A 1 166 ? -5.495 4.883 27.904 1.00 58.75 166 MET A CA 1
ATOM 1339 C C . MET A 1 166 ? -6.006 6.316 27.773 1.00 58.75 166 MET A C 1
ATOM 1341 O O . MET A 1 166 ? -5.433 7.078 26.999 1.00 58.75 166 MET A O 1
ATOM 1345 N N . GLU A 1 167 ? -7.015 6.708 28.548 1.00 65.56 167 GLU A N 1
ATOM 1346 C CA . GLU A 1 167 ? -7.480 8.090 28.670 1.00 65.56 167 GLU A CA 1
ATOM 1347 C C . GLU A 1 167 ? -6.346 8.976 29.190 1.00 65.56 167 GLU A C 1
ATOM 1349 O O . GLU A 1 167 ? -6.089 10.038 28.623 1.00 65.56 167 GLU A O 1
ATOM 1354 N N . LYS A 1 168 ? -5.587 8.502 30.185 1.00 74.06 168 LYS A N 1
ATOM 1355 C CA . LYS A 1 168 ? -4.400 9.196 30.692 1.00 74.06 168 LYS A CA 1
ATOM 1356 C C . LYS A 1 168 ? -3.311 9.330 29.626 1.00 74.06 168 LYS A C 1
ATOM 1358 O O . LYS A 1 168 ? -2.790 10.422 29.422 1.00 74.06 168 LYS A O 1
ATOM 1363 N N . VAL A 1 169 ? -2.997 8.260 28.896 1.00 73.81 169 VAL A N 1
ATOM 1364 C CA . VAL A 1 169 ? -2.005 8.290 27.806 1.00 73.81 169 VAL A CA 1
ATOM 1365 C C . VAL A 1 169 ? -2.467 9.177 26.644 1.00 73.81 169 VAL A C 1
ATOM 1367 O O . VAL A 1 169 ? -1.650 9.877 26.043 1.00 73.81 169 VAL A O 1
ATOM 1370 N N . ALA A 1 170 ? -3.758 9.173 26.310 1.00 69.69 170 ALA A N 1
ATOM 1371 C CA . ALA A 1 170 ? -4.330 10.027 25.276 1.00 69.69 170 ALA A CA 1
ATOM 1372 C C . ALA A 1 170 ? -4.273 11.506 25.684 1.00 69.69 170 ALA A C 1
ATOM 1374 O O . ALA A 1 170 ? -3.788 12.327 24.902 1.00 69.69 170 ALA A O 1
ATOM 1375 N N . ALA A 1 171 ? -4.663 11.825 26.921 1.00 78.12 171 ALA A N 1
ATOM 1376 C CA . ALA A 1 171 ? -4.549 13.163 27.493 1.00 78.12 171 ALA A CA 1
ATOM 1377 C C . ALA A 1 171 ? -3.086 13.644 27.520 1.00 78.12 171 ALA A C 1
ATOM 1379 O O . ALA A 1 171 ? -2.796 14.744 27.051 1.00 78.12 171 ALA A O 1
ATOM 1380 N N . GLU A 1 172 ? -2.140 12.796 27.945 1.00 84.88 172 GLU A N 1
ATOM 1381 C CA . GLU A 1 172 ? -0.704 13.111 27.917 1.00 84.88 172 GLU A CA 1
ATOM 1382 C C . GLU A 1 172 ? -0.186 13.386 26.497 1.00 84.88 172 GLU A C 1
ATOM 1384 O O . GLU A 1 172 ? 0.630 14.287 26.289 1.00 84.88 172 GLU A O 1
ATOM 1389 N N . ARG A 1 173 ? -0.618 12.612 25.490 1.00 79.12 173 ARG A N 1
ATOM 1390 C CA . ARG A 1 173 ? -0.224 12.847 24.088 1.00 79.12 173 ARG A CA 1
ATOM 1391 C C . ARG A 1 173 ? -0.750 14.183 23.581 1.00 79.12 173 ARG A C 1
ATOM 1393 O O . ARG A 1 173 ? -0.010 14.910 22.913 1.00 79.12 173 ARG A O 1
ATOM 1400 N N . GLU A 1 174 ? -2.003 14.502 23.890 1.00 79.56 174 GLU A N 1
ATOM 1401 C CA . GLU A 1 174 ? -2.609 15.772 23.511 1.00 79.56 174 GLU A CA 1
ATOM 1402 C C . GLU A 1 174 ? -1.859 16.942 24.161 1.00 79.56 174 GLU A C 1
ATOM 1404 O O . GLU A 1 174 ? -1.481 17.894 23.474 1.00 79.56 174 GLU A O 1
ATOM 1409 N N . GLU A 1 175 ? -1.536 16.833 25.447 1.00 84.75 175 GLU A N 1
ATOM 1410 C CA . GLU A 1 175 ? -0.765 17.831 26.186 1.00 84.75 175 GLU A CA 1
ATOM 1411 C C . GLU A 1 175 ? 0.655 18.013 25.624 1.00 84.75 175 GLU A C 1
ATOM 1413 O O . GLU A 1 175 ? 1.071 19.139 25.335 1.00 84.75 175 GLU A O 1
ATOM 1418 N N . ARG A 1 176 ? 1.378 16.921 25.330 1.00 82.06 176 ARG A N 1
ATOM 1419 C CA . ARG A 1 176 ? 2.693 16.989 24.658 1.00 82.06 176 ARG A CA 1
ATOM 1420 C C . ARG A 1 176 ? 2.605 17.678 23.295 1.00 82.06 176 ARG A C 1
ATOM 1422 O O . ARG A 1 176 ? 3.513 18.425 22.928 1.00 82.06 176 ARG A O 1
ATOM 1429 N N . SER A 1 177 ? 1.534 17.445 22.536 1.00 73.62 177 SER A N 1
ATOM 1430 C CA . SER A 1 177 ? 1.338 18.077 21.225 1.00 73.62 177 SER A CA 1
ATOM 1431 C C . SER A 1 177 ? 1.070 19.584 21.334 1.00 73.62 177 SER A C 1
ATOM 1433 O O . SER A 1 177 ? 1.597 20.359 20.532 1.00 73.62 177 SER A O 1
ATOM 1435 N N . LYS A 1 178 ? 0.319 20.009 22.359 1.00 80.62 178 LYS A N 1
ATOM 1436 C CA . LYS A 1 178 ? 0.067 21.423 22.669 1.00 80.62 178 LYS A CA 1
ATOM 1437 C C . LYS A 1 178 ? 1.357 22.118 23.106 1.00 80.62 178 LYS A C 1
ATOM 1439 O O . LYS A 1 178 ? 1.656 23.201 22.605 1.00 80.62 178 LYS A O 1
ATOM 1444 N N . ASN A 1 179 ? 2.172 21.457 23.929 1.00 74.31 179 ASN A N 1
ATOM 1445 C CA . ASN A 1 179 ? 3.462 21.992 24.372 1.00 74.31 179 ASN A CA 1
ATOM 1446 C C . ASN A 1 179 ? 4.477 22.126 23.225 1.00 74.31 179 ASN A C 1
ATOM 1448 O O . ASN A 1 179 ? 5.195 23.120 23.164 1.00 74.31 179 ASN A O 1
ATOM 1452 N N . ARG A 1 180 ? 4.479 21.213 22.243 1.00 67.62 180 ARG A N 1
ATOM 1453 C CA . ARG A 1 180 ? 5.352 21.316 21.054 1.00 67.62 180 ARG A CA 1
ATOM 1454 C C . ARG A 1 180 ? 5.095 22.547 20.181 1.00 67.62 180 ARG A C 1
ATOM 1456 O O . ARG A 1 180 ? 6.000 22.968 19.471 1.00 67.62 180 ARG A O 1
ATOM 1463 N N . LYS A 1 181 ? 3.891 23.129 20.212 1.00 63.91 181 LYS A N 1
ATOM 1464 C CA . LYS A 1 181 ? 3.565 24.329 19.421 1.00 63.91 181 LYS A CA 1
ATOM 1465 C C . LYS A 1 181 ? 3.992 25.636 20.089 1.00 63.91 181 LYS A C 1
ATOM 1467 O O . LYS A 1 181 ? 4.000 26.659 19.414 1.00 63.91 181 LYS A O 1
ATOM 1472 N N . LYS A 1 182 ? 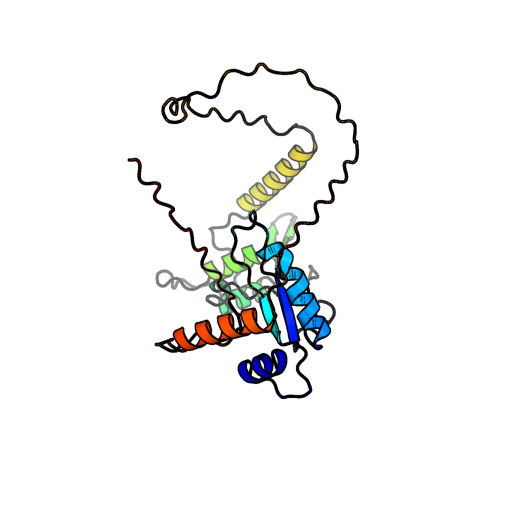4.305 25.628 21.390 1.00 61.28 182 LYS A N 1
ATOM 1473 C CA . LYS A 1 182 ? 4.423 26.865 22.179 1.00 61.28 182 LYS A CA 1
ATOM 1474 C C . LYS A 1 182 ? 5.851 27.312 22.492 1.00 61.28 182 LYS A C 1
ATOM 1476 O O . LYS A 1 182 ? 6.029 28.403 23.015 1.00 61.28 182 LYS A O 1
ATOM 1481 N N . GLY A 1 183 ? 6.862 26.535 22.127 1.00 64.88 183 GLY A N 1
ATOM 1482 C CA . GLY A 1 183 ? 8.247 26.961 22.284 1.00 64.88 183 GLY A CA 1
ATOM 1483 C C . GLY A 1 183 ? 9.189 25.777 22.305 1.00 64.88 183 GLY A C 1
ATOM 1484 O O . GLY A 1 183 ? 9.086 24.917 23.173 1.00 64.88 183 GLY A O 1
ATOM 1485 N N . ASN A 1 184 ? 10.060 25.711 21.307 1.00 50.19 184 ASN A N 1
ATOM 1486 C CA . ASN A 1 184 ? 11.500 25.549 21.480 1.00 50.19 184 ASN A CA 1
ATOM 1487 C C . ASN A 1 184 ? 12.103 25.215 20.121 1.00 50.19 184 ASN A C 1
ATOM 1489 O O . ASN A 1 184 ? 11.672 24.282 19.440 1.00 50.19 184 ASN A O 1
ATOM 1493 N N . ALA A 1 185 ? 13.116 25.997 19.748 1.00 63.06 185 ALA A N 1
ATOM 1494 C CA . ALA A 1 185 ? 14.119 25.573 18.790 1.00 63.06 185 ALA A CA 1
ATOM 1495 C C . ALA A 1 185 ? 14.514 24.125 19.111 1.00 63.06 185 ALA A C 1
ATOM 1497 O O . ALA A 1 185 ? 14.624 23.758 20.286 1.00 63.06 185 ALA A O 1
ATOM 1498 N N . ALA A 1 186 ? 14.646 23.295 18.076 1.00 58.84 186 ALA A N 1
ATOM 1499 C CA . ALA A 1 186 ? 15.084 21.918 18.244 1.00 58.84 186 ALA A CA 1
ATOM 1500 C C . ALA A 1 186 ? 16.322 21.902 19.162 1.00 58.84 186 ALA A C 1
ATOM 1502 O O . ALA A 1 186 ? 17.221 22.714 18.938 1.00 58.84 186 ALA A O 1
ATOM 1503 N N . PRO A 1 187 ? 16.357 21.057 20.208 1.00 62.16 187 PRO A N 1
ATOM 1504 C CA . PRO A 1 187 ? 17.509 21.002 21.093 1.00 62.16 187 PRO A CA 1
ATOM 1505 C C . PRO A 1 187 ? 18.757 20.727 20.253 1.00 62.16 187 PRO A C 1
ATOM 1507 O O . PRO A 1 187 ? 18.749 19.844 19.393 1.00 62.16 187 PRO A O 1
ATOM 1510 N N . GLU A 1 188 ? 19.797 21.528 20.463 1.00 71.38 188 GLU A N 1
ATOM 1511 C CA . GLU A 1 188 ? 21.073 21.394 19.772 1.00 71.38 188 GLU A CA 1
ATOM 1512 C C . GLU A 1 188 ? 21.693 20.045 20.157 1.00 71.38 188 GLU A C 1
ATOM 1514 O O . GLU A 1 188 ? 22.152 19.832 21.279 1.00 71.38 188 GLU A O 1
ATOM 1519 N N . PHE A 1 189 ? 21.628 19.080 19.240 1.00 65.44 189 PHE A N 1
ATOM 1520 C CA . PHE A 1 189 ? 22.235 17.770 19.432 1.00 65.44 189 PHE A CA 1
ATOM 1521 C C . PHE A 1 189 ? 23.744 17.884 19.191 1.00 65.44 189 PHE A C 1
ATOM 1523 O O . PHE A 1 189 ? 24.215 17.738 18.064 1.00 65.44 189 PHE A O 1
ATOM 1530 N N . HIS A 1 190 ? 24.514 18.119 20.254 1.00 67.12 190 HIS A N 1
ATOM 1531 C CA . HIS A 1 190 ? 25.968 17.970 20.219 1.00 67.12 190 HIS A CA 1
ATOM 1532 C C . HIS A 1 190 ? 26.340 16.482 20.227 1.00 67.12 190 HIS A C 1
ATOM 1534 O O . HIS 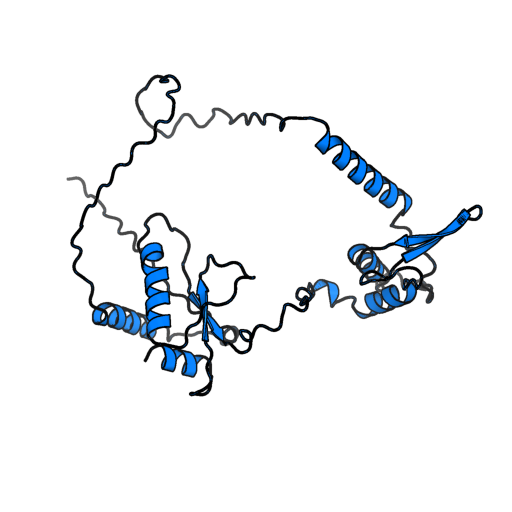A 1 190 ? 26.358 15.819 21.264 1.00 67.12 190 HIS A O 1
ATOM 1540 N N . LEU A 1 191 ? 26.632 15.941 19.046 1.00 71.25 191 LEU A N 1
ATOM 1541 C CA . LEU A 1 191 ? 27.224 14.614 18.898 1.00 71.25 191 LEU A CA 1
ATOM 1542 C C . LEU A 1 191 ? 28.724 14.702 19.208 1.00 71.25 191 LEU A C 1
ATOM 1544 O O . LEU A 1 191 ? 29.519 15.108 18.362 1.00 71.25 191 LEU A O 1
ATOM 1548 N N . HIS A 1 192 ? 29.117 14.310 20.420 1.00 67.12 192 HIS A N 1
ATOM 1549 C CA . HIS A 1 192 ? 30.522 14.082 20.753 1.00 67.12 192 HIS A CA 1
ATOM 1550 C C . HIS A 1 192 ? 30.995 12.796 20.069 1.00 67.12 192 HIS A C 1
ATOM 1552 O O . HIS A 1 192 ? 30.791 11.693 20.573 1.00 67.12 192 HIS A O 1
ATOM 1558 N N . MET A 1 193 ? 31.610 12.938 18.897 1.00 69.94 193 MET A N 1
ATOM 1559 C CA . MET A 1 193 ? 32.357 11.847 18.278 1.00 69.94 193 MET A CA 1
ATOM 1560 C C . MET A 1 193 ? 33.658 11.649 19.073 1.00 69.94 193 MET A C 1
ATOM 1562 O O . MET A 1 193 ? 34.409 12.614 19.235 1.00 69.94 193 MET A O 1
ATOM 1566 N N . PRO A 1 194 ? 33.929 10.447 19.614 1.00 63.41 194 PRO A N 1
ATOM 1567 C CA . PRO A 1 194 ? 35.160 10.189 20.349 1.00 63.41 194 PRO A CA 1
ATOM 1568 C C . PRO A 1 194 ? 36.367 10.342 19.416 1.00 63.41 194 PRO A C 1
ATOM 1570 O O . PRO A 1 194 ? 36.378 9.809 18.308 1.00 63.41 194 PRO A O 1
ATOM 1573 N N . ALA A 1 195 ? 37.387 11.064 19.882 1.00 63.75 195 ALA A N 1
ATOM 1574 C CA . ALA A 1 195 ? 38.599 11.427 19.141 1.00 63.75 195 ALA A CA 1
ATOM 1575 C C . ALA A 1 195 ? 39.548 10.245 18.823 1.00 63.75 195 ALA A C 1
ATOM 1577 O O . ALA A 1 195 ? 40.711 10.441 18.509 1.00 63.75 195 ALA A O 1
ATOM 1578 N N . SER A 1 196 ? 39.090 8.995 18.892 1.00 60.38 196 SER A N 1
ATOM 1579 C CA . SER A 1 196 ? 39.932 7.796 18.765 1.00 60.38 196 SER A CA 1
ATOM 1580 C C . SER A 1 196 ? 40.073 7.250 17.333 1.00 60.38 196 SER A C 1
ATOM 1582 O O . SER A 1 196 ? 40.329 6.062 17.150 1.00 60.38 196 SER A O 1
ATOM 1584 N N . MET A 1 197 ? 39.955 8.097 16.302 1.00 58.34 197 MET A N 1
ATOM 1585 C CA . MET A 1 197 ? 40.311 7.736 14.914 1.00 58.34 197 MET A CA 1
ATOM 1586 C C . MET A 1 197 ? 41.481 8.552 14.341 1.00 58.34 197 MET A C 1
ATOM 158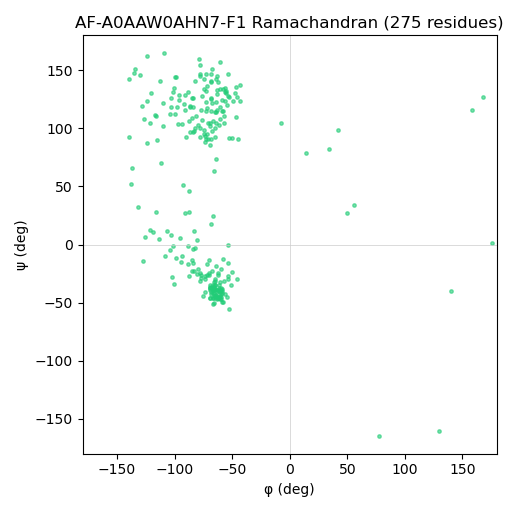8 O O . MET A 1 197 ? 41.614 8.691 13.124 1.00 58.34 197 MET A O 1
ATOM 1592 N N . ASP A 1 198 ? 42.379 9.015 15.210 1.00 54.66 198 ASP A N 1
ATOM 1593 C CA . ASP A 1 198 ? 43.700 9.512 14.823 1.00 54.66 198 ASP A CA 1
ATOM 1594 C C . ASP A 1 198 ? 44.599 8.329 14.438 1.00 54.66 198 ASP A C 1
ATOM 1596 O O . ASP A 1 198 ? 45.289 7.744 15.272 1.00 54.66 198 ASP A O 1
ATOM 1600 N N . GLY A 1 199 ? 44.567 7.917 13.169 1.00 58.06 199 GLY A N 1
ATOM 1601 C CA . GLY A 1 199 ? 45.544 6.927 12.708 1.00 58.06 199 GLY A CA 1
ATOM 1602 C C . GLY A 1 199 ? 45.453 6.380 11.289 1.00 58.06 199 GLY A C 1
ATOM 1603 O O . GLY A 1 199 ? 46.260 5.514 10.968 1.00 58.06 199 GLY A O 1
ATOM 1604 N N . ILE A 1 200 ? 44.511 6.803 10.431 1.00 58.94 200 ILE A N 1
ATOM 1605 C CA . ILE A 1 200 ? 44.385 6.183 9.087 1.00 58.94 200 ILE A CA 1
ATOM 1606 C C . ILE A 1 200 ? 44.398 7.179 7.915 1.00 58.94 200 ILE A C 1
ATOM 1608 O O . ILE A 1 200 ? 44.665 6.772 6.785 1.00 58.94 200 ILE A O 1
ATOM 1612 N N . PHE A 1 201 ? 44.232 8.483 8.137 1.00 53.38 201 PHE A N 1
ATOM 1613 C CA . PHE A 1 201 ? 44.320 9.461 7.047 1.00 53.38 201 PHE A CA 1
ATOM 1614 C C . PHE A 1 201 ? 45.574 10.313 7.193 1.00 53.38 201 PHE A C 1
ATOM 1616 O O . PHE A 1 201 ? 45.652 11.207 8.029 1.00 53.38 201 PHE A O 1
ATOM 1623 N N . GLY A 1 202 ? 46.572 9.967 6.381 1.00 49.31 202 GLY A N 1
ATOM 1624 C CA . GLY A 1 202 ? 47.779 10.752 6.204 1.00 49.31 202 GLY A CA 1
ATOM 1625 C C . GLY A 1 202 ? 47.465 12.143 5.661 1.00 49.31 202 GLY A C 1
ATOM 1626 O O . GLY A 1 202 ? 46.681 12.293 4.727 1.00 49.31 202 GLY A O 1
ATOM 1627 N N . ASP A 1 203 ? 48.102 13.116 6.303 1.00 52.91 203 ASP A N 1
ATOM 1628 C CA . ASP A 1 203 ? 48.634 14.360 5.754 1.00 52.91 203 ASP A CA 1
ATOM 1629 C C . ASP A 1 203 ? 47.827 14.987 4.603 1.00 52.91 203 ASP A C 1
ATOM 1631 O O . ASP A 1 203 ? 48.138 14.841 3.419 1.00 52.91 203 ASP A O 1
ATOM 1635 N N . VAL A 1 204 ? 46.776 15.724 4.967 1.00 53.62 204 VAL A N 1
ATOM 1636 C CA . VAL A 1 204 ? 46.231 16.777 4.109 1.00 53.62 204 VAL A CA 1
ATOM 1637 C C . VAL A 1 204 ? 46.407 18.085 4.854 1.00 53.62 204 VAL A C 1
ATOM 1639 O O . VAL A 1 204 ? 45.813 18.326 5.905 1.00 53.62 204 VAL A O 1
ATOM 1642 N N . SER A 1 205 ? 47.296 18.897 4.302 1.00 50.72 205 SER A N 1
ATOM 1643 C CA . SER A 1 205 ? 47.774 20.144 4.859 1.00 50.72 205 SER A CA 1
ATOM 1644 C C . SER A 1 205 ? 46.645 21.109 5.227 1.00 50.72 205 SER A C 1
ATOM 1646 O O . SER A 1 205 ? 45.778 21.457 4.427 1.00 50.72 205 SER A O 1
ATOM 1648 N N . ASN A 1 206 ? 46.739 21.556 6.474 1.00 55.31 206 ASN A N 1
ATOM 1649 C CA . ASN A 1 206 ? 46.340 22.843 7.026 1.00 55.31 206 ASN A CA 1
ATOM 1650 C C . ASN A 1 206 ? 45.884 23.890 5.983 1.00 55.31 206 ASN A C 1
ATOM 1652 O O . ASN A 1 206 ? 46.706 24.516 5.313 1.00 55.31 206 ASN A O 1
ATOM 1656 N N . THR A 1 207 ? 44.575 24.128 5.890 1.00 46.00 207 THR A N 1
ATOM 1657 C CA . THR A 1 207 ? 44.015 25.346 5.286 1.00 46.00 207 THR A CA 1
ATOM 1658 C C . THR A 1 207 ? 43.096 26.024 6.296 1.00 46.00 207 THR A C 1
ATOM 1660 O O . THR A 1 207 ? 42.192 25.415 6.865 1.00 46.00 207 THR A O 1
ATOM 1663 N N . GLN A 1 208 ? 43.406 27.291 6.568 1.00 59.06 208 GLN A N 1
ATOM 1664 C CA . GLN A 1 208 ? 42.742 28.146 7.545 1.00 59.06 208 GLN A CA 1
ATOM 1665 C C . GLN A 1 208 ? 41.247 28.371 7.249 1.00 59.06 208 GLN A C 1
ATOM 1667 O O . GLN A 1 208 ? 40.826 28.305 6.092 1.00 59.06 208 GLN A O 1
ATOM 1672 N N . PRO A 1 209 ? 40.439 28.716 8.271 1.00 53.91 209 PRO A N 1
ATOM 1673 C CA . PRO A 1 209 ? 39.031 29.048 8.087 1.00 53.91 209 PRO A CA 1
ATOM 1674 C C . PRO A 1 209 ? 38.868 30.419 7.412 1.00 53.91 209 PRO A C 1
ATOM 1676 O O . PRO A 1 209 ? 39.196 31.457 7.985 1.00 53.91 209 PRO A O 1
ATOM 1679 N N . ALA A 1 210 ? 38.322 30.424 6.195 1.00 49.09 210 ALA A N 1
ATOM 1680 C CA . ALA A 1 210 ? 37.917 31.644 5.504 1.00 49.09 210 ALA A CA 1
ATOM 1681 C C . ALA A 1 210 ? 36.564 32.175 6.038 1.00 49.09 210 ALA A C 1
ATOM 1683 O O . ALA A 1 210 ? 35.674 31.385 6.372 1.00 49.09 210 ALA A O 1
ATOM 1684 N N . PRO A 1 211 ? 36.374 33.506 6.106 1.00 58.69 211 PRO A N 1
ATOM 1685 C CA . PRO A 1 211 ? 35.145 34.125 6.590 1.00 58.69 211 PRO A CA 1
ATOM 1686 C C . PRO A 1 211 ? 33.988 33.983 5.590 1.00 58.69 211 PRO A C 1
ATOM 1688 O O . PRO A 1 211 ? 34.169 34.014 4.373 1.00 58.69 211 PRO A O 1
ATOM 1691 N N . LYS A 1 212 ? 32.777 33.866 6.148 1.00 59.72 212 LYS A N 1
ATOM 1692 C CA . LYS A 1 212 ? 31.480 33.801 5.458 1.00 59.72 212 LYS A CA 1
ATOM 1693 C C . LYS A 1 212 ? 31.373 34.892 4.382 1.00 59.72 212 LYS A C 1
ATOM 1695 O O . LYS A 1 212 ? 3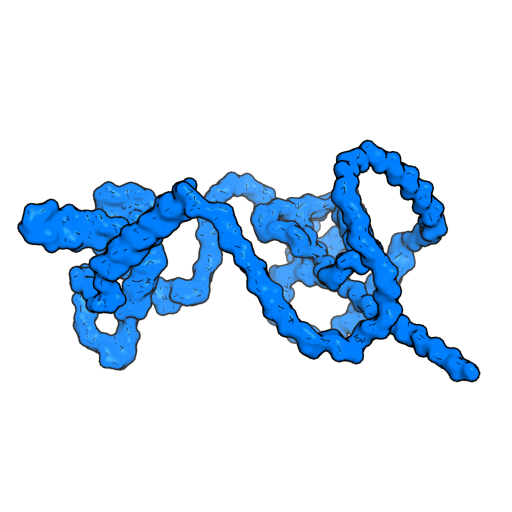1.219 36.065 4.716 1.00 59.72 212 LYS A O 1
ATOM 1700 N N . ARG A 1 213 ? 31.402 34.501 3.104 1.00 42.09 213 ARG A N 1
ATOM 1701 C CA . ARG A 1 213 ? 30.985 35.354 1.984 1.00 42.09 213 ARG A CA 1
ATOM 1702 C C . ARG A 1 213 ? 29.578 34.983 1.533 1.00 42.09 213 ARG A C 1
ATOM 1704 O O . ARG A 1 213 ? 29.233 33.806 1.427 1.00 42.09 213 ARG A O 1
ATOM 1711 N N . ALA A 1 214 ? 28.790 36.035 1.339 1.00 51.41 214 ALA A N 1
ATOM 1712 C CA . ALA A 1 214 ? 27.467 36.026 0.751 1.00 51.41 214 ALA A CA 1
ATOM 1713 C C . ALA A 1 214 ? 27.486 35.332 -0.617 1.00 51.41 214 ALA A C 1
ATOM 1715 O O . ALA A 1 214 ? 28.483 35.350 -1.336 1.00 51.41 214 ALA A O 1
ATOM 1716 N N . ARG A 1 215 ? 26.375 34.666 -0.915 1.00 46.19 215 ARG A N 1
ATOM 1717 C CA . ARG A 1 215 ? 26.163 33.859 -2.106 1.00 46.19 215 ARG A CA 1
ATOM 1718 C C . ARG A 1 215 ? 25.586 34.770 -3.185 1.00 46.19 215 ARG A C 1
ATOM 1720 O O . ARG A 1 215 ? 24.374 34.951 -3.219 1.00 46.19 215 ARG A O 1
ATOM 1727 N N . ASP A 1 216 ? 26.453 35.341 -4.010 1.00 45.28 216 ASP A N 1
ATOM 1728 C CA . ASP A 1 216 ? 26.048 35.887 -5.301 1.00 45.28 216 ASP A CA 1
ATOM 1729 C C . ASP A 1 216 ? 25.984 34.756 -6.328 1.00 45.28 216 ASP A C 1
ATOM 1731 O O . ASP A 1 216 ? 26.740 33.781 -6.282 1.00 45.28 216 ASP A O 1
ATOM 1735 N N . THR A 1 217 ? 24.965 34.857 -7.170 1.00 52.00 217 THR A N 1
ATOM 1736 C CA . THR A 1 217 ? 24.547 33.863 -8.153 1.00 52.00 217 THR A CA 1
ATOM 1737 C C . THR A 1 217 ? 25.101 34.325 -9.486 1.00 52.00 217 THR A C 1
ATOM 1739 O O . THR A 1 217 ? 24.664 35.357 -9.982 1.00 52.00 217 THR A O 1
ATOM 1742 N N . GLU A 1 218 ? 26.060 33.590 -10.042 1.00 46.84 218 GLU A N 1
ATOM 1743 C CA . GLU A 1 218 ? 26.527 33.808 -11.409 1.00 46.84 218 GLU A CA 1
ATOM 1744 C C . GLU A 1 218 ? 26.491 32.477 -12.159 1.00 46.84 218 GLU A C 1
ATOM 1746 O O . GLU A 1 218 ? 27.096 31.481 -11.747 1.00 46.84 218 GLU A O 1
ATOM 1751 N N . ASP A 1 219 ? 25.690 32.487 -13.222 1.00 53.69 219 ASP A N 1
ATOM 1752 C CA . ASP A 1 219 ? 25.553 31.455 -14.235 1.00 53.69 219 ASP A CA 1
ATOM 1753 C C . ASP A 1 219 ? 26.901 31.187 -14.911 1.00 53.69 219 ASP A C 1
ATOM 1755 O O . ASP A 1 219 ? 27.623 32.105 -15.303 1.00 53.69 219 ASP A O 1
ATOM 1759 N N . SER A 1 220 ? 27.246 29.910 -15.061 1.00 53.09 220 SER A N 1
ATOM 1760 C CA . SER A 1 220 ? 28.391 29.502 -15.866 1.00 53.09 220 SER A CA 1
ATOM 1761 C C . SER A 1 220 ? 28.018 28.256 -16.657 1.00 53.09 220 SER A C 1
ATOM 1763 O O . SER A 1 220 ? 28.101 27.125 -16.171 1.00 53.09 220 SER A O 1
ATOM 1765 N N . ASP A 1 221 ? 27.544 28.518 -17.874 1.00 51.12 221 ASP A N 1
ATOM 1766 C CA . ASP A 1 221 ? 27.386 27.551 -18.949 1.00 51.12 221 ASP A CA 1
ATOM 1767 C C . ASP A 1 221 ? 28.764 27.016 -19.346 1.00 51.12 221 ASP A C 1
ATOM 1769 O O . ASP A 1 221 ? 29.623 27.754 -19.830 1.00 51.12 221 ASP A O 1
ATOM 1773 N N . ASN A 1 222 ? 28.981 25.720 -19.134 1.00 53.41 222 ASN A N 1
ATOM 1774 C CA . ASN A 1 222 ? 30.132 25.012 -19.676 1.00 53.41 222 ASN A CA 1
ATOM 1775 C C . ASN A 1 222 ? 29.625 23.823 -20.489 1.00 53.41 222 ASN A C 1
ATOM 1777 O O . ASN A 1 222 ? 29.445 22.718 -19.970 1.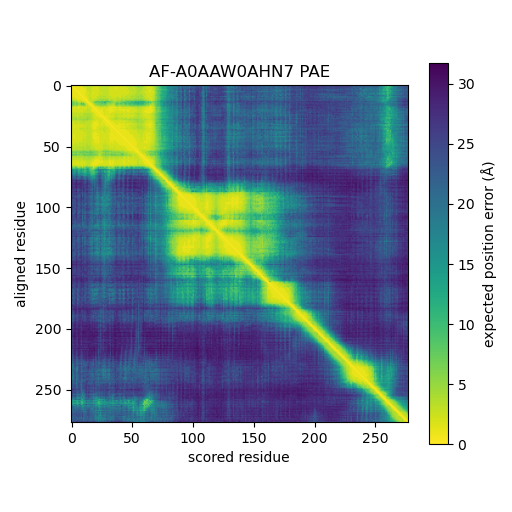00 53.41 222 ASN A O 1
ATOM 1781 N N . ASP A 1 223 ? 29.349 24.116 -21.756 1.00 53.34 223 ASP A N 1
ATOM 1782 C CA . ASP A 1 223 ? 28.968 23.171 -22.797 1.00 53.34 223 ASP A CA 1
ATOM 1783 C C . ASP A 1 223 ? 30.240 22.478 -23.302 1.00 53.34 223 ASP A C 1
ATOM 1785 O O . ASP A 1 223 ? 31.082 23.073 -23.976 1.00 53.34 223 ASP A O 1
ATOM 1789 N N . SER A 1 224 ? 30.439 21.238 -22.862 1.00 61.97 224 SER A N 1
ATOM 1790 C CA . SER A 1 224 ? 31.568 20.400 -23.258 1.00 61.97 224 SER A CA 1
ATOM 1791 C C . SER A 1 224 ? 31.013 19.213 -24.034 1.00 61.97 224 SER A C 1
ATOM 1793 O O . SER A 1 224 ? 30.683 18.182 -23.443 1.00 61.97 224 SER A O 1
ATOM 1795 N N . ASP A 1 225 ? 30.911 19.388 -25.352 1.00 55.06 225 ASP A N 1
ATOM 1796 C CA . ASP A 1 225 ? 30.600 18.343 -26.330 1.00 55.06 225 ASP A CA 1
ATOM 1797 C C . ASP A 1 225 ? 31.732 17.304 -26.356 1.00 55.06 225 ASP A C 1
ATOM 1799 O O . ASP A 1 225 ? 32.746 17.441 -27.040 1.00 55.06 225 ASP A O 1
ATOM 1803 N N . ASP A 1 226 ? 31.574 16.256 -25.548 1.00 61.25 226 ASP A N 1
ATOM 1804 C CA . ASP A 1 226 ? 32.400 15.052 -25.596 1.00 61.25 226 ASP A CA 1
ATOM 1805 C C . ASP A 1 226 ? 31.778 14.095 -26.633 1.00 61.25 226 ASP A C 1
ATOM 1807 O O . ASP A 1 226 ? 30.821 13.365 -26.347 1.00 61.25 226 ASP A O 1
ATOM 1811 N N . ASP A 1 227 ? 32.320 14.134 -27.854 1.00 61.44 227 ASP A N 1
ATOM 1812 C CA . ASP A 1 227 ? 31.987 13.293 -29.013 1.00 61.44 227 ASP A CA 1
ATOM 1813 C C . ASP A 1 227 ? 32.316 11.807 -28.739 1.00 61.44 227 ASP A C 1
ATOM 1815 O O . ASP A 1 227 ? 33.290 11.219 -29.220 1.00 61.44 227 ASP A O 1
ATOM 1819 N N . ALA A 1 228 ? 31.499 11.161 -27.908 1.00 72.06 228 ALA A N 1
ATOM 1820 C CA . ALA A 1 228 ? 31.539 9.717 -27.737 1.00 72.06 228 ALA A CA 1
ATOM 1821 C C . ALA A 1 228 ? 30.864 9.049 -28.952 1.00 72.06 228 ALA A C 1
ATOM 1823 O O . ALA A 1 228 ? 29.710 9.366 -29.255 1.00 72.06 228 ALA A O 1
ATOM 1824 N N . PRO A 1 229 ? 31.518 8.085 -29.633 1.00 68.44 229 PRO A N 1
ATOM 1825 C CA . PRO A 1 229 ? 30.942 7.439 -30.806 1.00 68.44 229 PRO A CA 1
ATOM 1826 C C . PRO A 1 229 ? 29.611 6.779 -30.439 1.00 68.44 229 PRO A C 1
ATOM 1828 O O . PRO A 1 229 ? 29.533 5.965 -29.512 1.00 68.44 229 PRO A O 1
ATOM 1831 N N . ALA A 1 230 ? 28.555 7.150 -31.166 1.00 65.19 230 ALA A N 1
ATOM 1832 C CA . ALA A 1 230 ? 27.215 6.622 -30.968 1.00 65.19 230 ALA A CA 1
ATOM 1833 C C . ALA A 1 230 ? 27.232 5.091 -31.102 1.00 65.19 230 ALA A C 1
ATOM 1835 O O . ALA A 1 230 ? 27.432 4.542 -32.185 1.00 65.19 230 ALA A O 1
ATOM 1836 N N . VAL A 1 231 ? 27.033 4.389 -29.984 1.00 68.25 231 VAL A N 1
ATOM 1837 C CA . VAL A 1 231 ? 26.930 2.926 -29.973 1.00 68.25 231 VAL A CA 1
ATOM 1838 C C . VAL A 1 231 ? 25.691 2.533 -30.771 1.00 68.25 231 VAL A C 1
ATOM 1840 O O . VAL A 1 231 ? 24.581 2.971 -30.451 1.00 68.25 231 VAL A O 1
ATOM 1843 N N . SER A 1 232 ? 25.869 1.712 -31.807 1.00 78.62 232 SER A N 1
ATOM 1844 C CA . SER A 1 232 ? 24.756 1.299 -32.654 1.00 78.62 232 SER A CA 1
ATOM 1845 C C . SER A 1 232 ? 23.752 0.470 -31.845 1.00 78.62 232 SER A C 1
ATOM 1847 O O . SER A 1 232 ? 24.115 -0.345 -30.991 1.00 78.62 232 SER A O 1
ATOM 1849 N N . ILE A 1 233 ? 22.458 0.653 -32.118 1.00 63.34 233 ILE A N 1
ATOM 1850 C CA . ILE A 1 233 ? 21.386 -0.119 -31.465 1.00 63.34 233 ILE A CA 1
ATOM 1851 C C . ILE A 1 233 ? 21.596 -1.630 -31.685 1.00 63.34 233 ILE A C 1
ATOM 1853 O O . ILE A 1 233 ? 21.305 -2.435 -30.800 1.00 63.34 233 ILE A O 1
ATOM 1857 N N . SER A 1 234 ? 22.182 -2.012 -32.824 1.00 74.69 234 SER A N 1
ATOM 1858 C CA . SER A 1 234 ? 22.525 -3.399 -33.149 1.00 74.69 234 SER A CA 1
ATOM 1859 C C . SER A 1 234 ? 23.545 -4.004 -32.168 1.00 74.69 234 SER A C 1
ATOM 1861 O O . SER A 1 234 ? 23.389 -5.144 -31.719 1.00 74.69 234 SER A O 1
ATOM 1863 N N . ASP A 1 235 ? 24.539 -3.223 -31.736 1.00 73.19 235 ASP A N 1
ATOM 1864 C CA . ASP A 1 235 ? 25.545 -3.667 -30.761 1.00 73.19 235 ASP A CA 1
ATOM 1865 C C . ASP A 1 235 ? 24.937 -3.864 -29.368 1.00 73.19 235 ASP A C 1
ATOM 1867 O O . ASP A 1 235 ? 25.250 -4.824 -28.661 1.00 73.19 235 ASP A O 1
ATOM 1871 N N . VAL A 1 236 ? 23.995 -3.003 -28.977 1.00 71.81 236 VAL A N 1
ATOM 1872 C CA . VAL A 1 236 ? 23.274 -3.150 -27.705 1.00 71.81 236 VAL A CA 1
ATOM 1873 C C . VAL A 1 236 ? 22.400 -4.410 -27.716 1.00 71.81 236 VAL A C 1
ATOM 1875 O O . VAL A 1 236 ? 22.381 -5.163 -26.736 1.00 71.81 236 VAL A O 1
ATOM 1878 N N . LEU A 1 237 ? 21.713 -4.676 -28.832 1.00 70.88 237 LEU A N 1
ATOM 1879 C CA . LEU A 1 237 ? 20.836 -5.839 -28.986 1.00 70.88 237 LEU A CA 1
ATOM 1880 C C . LEU A 1 237 ? 21.613 -7.160 -29.018 1.00 70.88 237 LEU A C 1
ATOM 1882 O O . LEU A 1 237 ? 21.199 -8.121 -28.366 1.00 70.88 237 LEU A O 1
ATOM 1886 N N . SER A 1 238 ? 22.760 -7.210 -29.695 1.00 69.75 238 SER A N 1
ATOM 1887 C CA . SER A 1 238 ? 23.594 -8.417 -29.746 1.00 69.75 238 SER A CA 1
ATOM 1888 C C . SER A 1 238 ? 24.185 -8.783 -28.375 1.00 69.75 238 SER A C 1
ATOM 1890 O O . SER A 1 238 ? 24.189 -9.957 -27.989 1.00 69.75 238 SER A O 1
ATOM 1892 N N . VAL A 1 239 ? 24.590 -7.790 -27.573 1.00 70.56 239 VAL A N 1
ATOM 1893 C CA . VAL A 1 239 ? 25.062 -7.998 -26.190 1.00 70.56 239 VAL A CA 1
ATOM 1894 C C . VAL A 1 239 ? 23.941 -8.504 -25.273 1.00 70.56 239 VAL A C 1
ATOM 1896 O O . VAL A 1 239 ? 24.187 -9.346 -24.401 1.00 70.56 239 VAL A O 1
ATOM 1899 N N . LEU A 1 240 ? 22.708 -8.027 -25.465 1.00 62.56 240 LEU A N 1
ATOM 1900 C CA . LEU A 1 240 ? 21.524 -8.494 -24.733 1.00 62.56 240 LEU A CA 1
ATOM 1901 C C . LEU A 1 240 ? 21.169 -9.946 -25.080 1.00 62.56 240 LEU A C 1
ATOM 1903 O O . LEU A 1 240 ? 20.974 -10.759 -24.174 1.00 62.56 240 LEU A O 1
ATOM 1907 N N . HIS A 1 241 ? 21.160 -10.293 -26.369 1.00 70.69 241 HIS A N 1
ATOM 1908 C CA . HIS A 1 241 ? 20.885 -11.654 -26.845 1.00 70.69 241 HIS A CA 1
ATOM 1909 C C . HIS A 1 241 ? 21.905 -12.667 -26.317 1.00 70.69 241 HIS A C 1
ATOM 1911 O O . HIS A 1 241 ? 21.529 -13.714 -25.788 1.00 70.69 241 HIS A O 1
ATOM 1917 N N . LYS A 1 242 ? 23.195 -12.314 -26.345 1.00 64.81 242 LYS A N 1
ATOM 1918 C CA . LYS A 1 242 ? 24.279 -13.176 -25.851 1.00 64.81 242 LYS A CA 1
ATOM 1919 C C . LYS A 1 242 ? 24.197 -13.430 -24.340 1.00 64.81 242 LYS A C 1
ATOM 1921 O O . LYS A 1 242 ? 24.596 -14.492 -23.872 1.00 64.81 242 LYS A O 1
ATOM 1926 N N . LYS A 1 243 ? 23.656 -12.480 -23.566 1.00 51.03 243 LYS A N 1
ATOM 1927 C CA . LYS A 1 243 ? 23.426 -12.643 -22.120 1.00 51.03 243 LYS A CA 1
ATOM 1928 C C . LYS A 1 243 ? 22.193 -13.476 -21.785 1.00 51.03 243 LYS A C 1
ATOM 1930 O O . LYS A 1 243 ? 22.208 -14.147 -20.760 1.00 51.03 243 LYS A O 1
ATOM 1935 N N . MET A 1 244 ? 21.154 -13.444 -22.617 1.00 51.31 244 MET A N 1
ATOM 1936 C CA . MET A 1 244 ? 19.935 -14.224 -22.381 1.00 51.31 244 MET A CA 1
ATOM 1937 C C . MET A 1 244 ? 20.153 -15.732 -22.542 1.00 51.31 244 MET A C 1
ATOM 1939 O O . MET A 1 244 ? 19.611 -16.503 -21.755 1.00 51.31 244 MET A O 1
ATOM 1943 N N . LEU A 1 245 ? 20.987 -16.153 -23.498 1.00 48.97 245 LEU A N 1
ATOM 1944 C CA . LEU A 1 245 ? 21.298 -17.574 -23.718 1.00 48.97 245 LEU A CA 1
ATOM 1945 C C . LEU A 1 245 ? 22.094 -18.206 -22.561 1.00 48.97 245 LEU A C 1
ATOM 1947 O O . LEU A 1 245 ? 22.031 -19.411 -22.353 1.00 48.97 245 LEU A O 1
ATOM 1951 N N . LEU A 1 246 ? 22.797 -17.403 -21.757 1.00 47.00 246 LEU A N 1
ATOM 1952 C CA . LEU A 1 246 ? 23.578 -17.881 -20.608 1.00 47.00 246 LEU A CA 1
ATOM 1953 C C . LEU A 1 246 ? 22.738 -18.103 -19.333 1.00 47.00 246 LEU A C 1
ATOM 1955 O O . LEU A 1 246 ? 23.281 -18.549 -18.326 1.00 47.00 246 LEU A O 1
ATOM 1959 N N . CYS A 1 247 ? 21.435 -17.798 -19.351 1.00 45.94 247 CYS A N 1
ATOM 1960 C CA . CYS A 1 247 ? 20.537 -17.956 -18.199 1.00 45.94 247 CYS A CA 1
ATOM 1961 C C . CYS A 1 247 ? 19.556 -19.139 -18.322 1.00 45.94 247 CYS A C 1
ATOM 1963 O O . CYS A 1 247 ? 18.640 -19.233 -17.512 1.00 45.94 247 CYS A O 1
ATOM 1965 N N . GLN A 1 248 ? 19.744 -20.040 -19.294 1.00 45.56 248 GLN A N 1
ATOM 1966 C CA . GLN A 1 248 ? 18.890 -21.221 -19.505 1.00 45.56 248 GLN A CA 1
ATOM 1967 C C . GLN A 1 248 ? 19.193 -22.427 -18.590 1.00 45.56 248 GLN A C 1
ATOM 1969 O O . GLN A 1 248 ? 18.550 -23.460 -18.737 1.00 45.56 248 GLN A O 1
ATOM 1974 N N . GLY A 1 249 ? 20.127 -22.315 -17.638 1.00 46.03 249 GLY A N 1
ATOM 1975 C CA . GLY A 1 249 ? 20.350 -23.344 -16.615 1.00 46.03 249 GLY A CA 1
ATOM 1976 C C . GLY A 1 249 ? 19.511 -23.086 -15.361 1.00 46.03 249 GLY A C 1
ATOM 1977 O O . GLY A 1 249 ? 19.718 -22.058 -14.719 1.00 46.03 249 GLY A O 1
ATOM 1978 N N . ASP A 1 250 ? 18.587 -24.006 -15.070 1.00 47.59 250 ASP A N 1
ATOM 1979 C CA . ASP A 1 250 ? 17.822 -24.218 -13.828 1.00 47.59 250 ASP A CA 1
ATOM 1980 C C . ASP A 1 250 ? 17.271 -22.981 -13.098 1.00 47.59 250 ASP A C 1
ATOM 1982 O O . ASP A 1 250 ? 17.937 -22.347 -12.279 1.00 47.59 250 ASP A O 1
ATOM 1986 N N . TRP A 1 251 ? 15.984 -22.695 -13.323 1.00 44.06 251 TRP A N 1
ATOM 1987 C CA . TRP A 1 251 ? 15.193 -21.809 -12.466 1.00 44.06 251 TRP A CA 1
ATOM 1988 C C . TRP A 1 251 ? 13.908 -22.518 -12.025 1.00 44.06 251 TRP A C 1
ATOM 1990 O O . TRP A 1 251 ? 12.986 -22.684 -12.822 1.00 44.06 251 TRP A O 1
ATOM 2000 N N . ASP A 1 252 ? 13.854 -22.893 -10.744 1.00 40.28 252 ASP A N 1
ATOM 2001 C CA . ASP A 1 252 ? 12.666 -23.417 -10.063 1.00 40.28 252 ASP A CA 1
ATOM 2002 C C . ASP A 1 252 ? 11.474 -22.442 -10.153 1.00 40.28 252 ASP A C 1
ATOM 2004 O O . ASP A 1 252 ? 11.575 -21.231 -9.916 1.00 40.28 252 ASP A O 1
ATOM 2008 N N . GLY A 1 253 ? 10.323 -22.996 -10.533 1.00 43.81 253 GLY A N 1
ATOM 2009 C CA . GLY A 1 253 ? 9.192 -22.307 -11.155 1.00 43.81 253 GLY A CA 1
ATOM 2010 C C . GLY A 1 253 ? 8.139 -21.669 -10.243 1.00 43.81 253 GLY A C 1
ATOM 2011 O O . GLY A 1 253 ? 6.959 -21.802 -10.541 1.00 43.81 253 GLY A O 1
ATOM 2012 N N . GLU A 1 254 ? 8.497 -20.921 -9.193 1.00 36.91 254 GLU A N 1
ATOM 2013 C CA . GLU A 1 254 ? 7.476 -20.393 -8.252 1.00 36.91 254 GLU A CA 1
ATOM 2014 C C . GLU A 1 254 ? 7.393 -18.862 -8.079 1.00 36.91 254 GLU A C 1
ATOM 2016 O O . GLU A 1 254 ? 6.685 -18.366 -7.204 1.00 36.91 254 GLU A O 1
ATOM 2021 N N . ARG A 1 255 ? 8.041 -18.055 -8.937 1.00 41.38 255 ARG A N 1
ATOM 2022 C CA . ARG A 1 255 ? 7.971 -16.570 -8.838 1.00 41.38 255 ARG A CA 1
ATOM 2023 C C . ARG A 1 255 ? 7.532 -15.789 -10.076 1.00 41.38 255 ARG A C 1
ATOM 2025 O O . ARG A 1 255 ? 7.518 -14.561 -10.031 1.00 41.38 255 ARG A O 1
ATOM 2032 N N . CYS A 1 256 ? 7.107 -16.442 -11.152 1.00 41.00 256 CYS A N 1
ATOM 2033 C CA . CYS A 1 256 ? 6.781 -15.756 -12.410 1.00 41.00 256 CYS A CA 1
ATOM 2034 C C . CYS A 1 256 ? 5.296 -15.366 -12.560 1.00 41.00 256 CYS A C 1
ATOM 2036 O O . CYS A 1 256 ? 4.703 -15.658 -13.588 1.00 41.00 256 CYS A O 1
ATOM 2038 N N . ARG A 1 257 ? 4.681 -14.694 -11.575 1.00 44.56 257 ARG A N 1
ATOM 2039 C CA . ARG A 1 257 ? 3.376 -14.014 -11.798 1.00 44.56 257 ARG A CA 1
ATOM 2040 C C . ARG A 1 257 ? 3.449 -12.488 -11.822 1.00 44.56 257 ARG A C 1
ATOM 2042 O O . ARG A 1 257 ? 2.497 -11.844 -12.234 1.00 44.56 257 ARG A O 1
ATOM 2049 N N . ALA A 1 258 ? 4.582 -11.902 -11.445 1.00 42.72 258 ALA A N 1
ATOM 2050 C CA . ALA A 1 258 ? 4.851 -10.483 -11.650 1.00 42.72 258 ALA A CA 1
ATOM 2051 C C . ALA A 1 258 ? 6.035 -10.373 -12.613 1.00 42.72 258 ALA A C 1
ATOM 2053 O O . ALA A 1 258 ? 7.148 -10.766 -12.259 1.00 42.72 258 ALA A O 1
ATOM 2054 N N . GLY A 1 259 ? 5.792 -9.907 -13.840 1.00 42.19 259 GLY A N 1
ATOM 2055 C CA . GLY A 1 259 ? 6.783 -9.743 -14.911 1.00 42.19 259 GLY A CA 1
ATOM 2056 C C . GLY A 1 259 ? 7.846 -8.682 -14.603 1.00 42.19 259 GLY A C 1
ATOM 2057 O O . GLY A 1 259 ? 7.953 -7.672 -15.291 1.00 42.19 259 GLY A O 1
ATOM 2058 N N . VAL A 1 260 ? 8.649 -8.892 -13.560 1.00 44.31 260 VAL A N 1
ATOM 2059 C CA . VAL A 1 260 ? 9.724 -7.982 -13.157 1.00 44.31 260 VAL A CA 1
ATOM 2060 C C . VAL A 1 260 ? 10.966 -8.280 -13.993 1.00 44.31 260 VAL A C 1
ATOM 2062 O O . VAL A 1 260 ? 11.758 -9.172 -13.678 1.00 44.31 260 VAL A O 1
ATOM 2065 N N . TYR A 1 261 ? 11.170 -7.506 -15.056 1.00 49.56 261 TYR A N 1
ATOM 2066 C CA . TYR A 1 261 ? 12.391 -7.567 -15.854 1.00 49.56 261 TYR A CA 1
ATOM 2067 C C . TYR A 1 261 ? 13.532 -6.847 -15.124 1.00 49.56 261 TYR A C 1
ATOM 2069 O O . TYR A 1 261 ? 13.507 -5.639 -14.895 1.00 49.56 261 TYR A O 1
ATOM 2077 N N . LYS A 1 262 ? 14.577 -7.593 -14.749 1.00 47.09 262 LYS A N 1
ATOM 2078 C CA . LYS A 1 262 ? 15.788 -7.026 -14.136 1.00 47.09 262 LYS A CA 1
ATOM 2079 C C . LYS A 1 262 ? 16.869 -6.821 -15.192 1.00 47.09 262 LYS A C 1
ATOM 2081 O O . LYS A 1 262 ? 17.561 -7.767 -15.563 1.00 47.09 262 LYS A O 1
ATOM 2086 N N . LEU A 1 263 ? 17.086 -5.577 -15.618 1.00 43.25 263 LEU A N 1
ATOM 2087 C CA . LEU A 1 263 ? 18.262 -5.220 -16.413 1.00 43.25 263 LEU A CA 1
ATOM 2088 C C . LEU A 1 263 ? 19.506 -5.189 -15.499 1.00 43.25 263 LEU A C 1
ATOM 2090 O O . LEU A 1 263 ? 19.785 -4.205 -14.818 1.00 43.25 263 LEU A O 1
ATOM 2094 N N . LEU A 1 264 ? 20.265 -6.290 -15.426 1.00 39.19 264 LEU A N 1
ATOM 2095 C CA . LEU A 1 264 ? 21.498 -6.338 -14.629 1.00 39.19 264 LEU A CA 1
ATOM 2096 C C . LEU A 1 264 ? 22.707 -5.798 -15.413 1.00 39.19 264 LEU A C 1
ATOM 2098 O O . LEU A 1 264 ? 23.290 -6.486 -16.260 1.00 39.19 264 LEU A O 1
ATOM 2102 N N . LYS A 1 265 ? 23.194 -4.612 -15.033 1.00 42.84 265 LYS A N 1
ATOM 2103 C CA . LYS A 1 265 ? 24.587 -4.214 -15.290 1.00 42.84 265 LYS A CA 1
ATOM 2104 C C . LYS A 1 265 ? 25.455 -4.714 -14.125 1.00 42.84 265 LYS A C 1
ATOM 2106 O O . LYS A 1 265 ? 25.398 -4.185 -13.018 1.00 42.84 265 LYS A O 1
ATOM 2111 N N . ARG A 1 266 ? 26.261 -5.762 -14.350 1.00 40.38 266 ARG A N 1
ATOM 2112 C CA . ARG A 1 266 ? 27.401 -6.074 -13.468 1.00 40.38 266 ARG A CA 1
ATOM 2113 C C . ARG A 1 266 ? 28.426 -4.956 -13.665 1.00 40.38 266 ARG A C 1
ATOM 2115 O O . ARG A 1 266 ? 28.952 -4.807 -14.764 1.00 40.38 266 ARG A O 1
ATOM 2122 N N . SER A 1 267 ? 28.681 -4.171 -12.621 1.00 39.97 267 SER A N 1
ATOM 2123 C CA . SER A 1 267 ? 29.811 -3.241 -12.572 1.00 39.97 267 SER A CA 1
ATOM 2124 C C . SER A 1 267 ? 31.100 -4.059 -12.690 1.00 39.97 267 SER A C 1
ATOM 2126 O O . SER A 1 267 ? 31.499 -4.736 -11.743 1.00 39.97 267 SER A O 1
ATOM 2128 N N . GLN A 1 268 ? 31.723 -4.063 -13.871 1.00 42.44 268 GLN A N 1
ATOM 2129 C CA . GLN A 1 268 ? 33.089 -4.552 -14.015 1.00 42.44 268 GLN A CA 1
ATOM 2130 C C . GLN A 1 268 ? 34.016 -3.511 -13.384 1.00 42.44 268 GLN A C 1
ATOM 2132 O O . GLN A 1 268 ? 34.447 -2.560 -14.028 1.00 42.44 268 GLN A O 1
ATOM 2137 N N . ARG A 1 269 ? 34.307 -3.671 -12.090 1.00 43.50 269 ARG A N 1
ATOM 2138 C CA . ARG A 1 269 ? 35.469 -3.022 -11.481 1.00 43.50 269 ARG A CA 1
ATOM 2139 C C . ARG A 1 269 ? 36.716 -3.727 -12.010 1.00 43.50 269 ARG A C 1
ATOM 2141 O O . ARG A 1 269 ? 37.153 -4.724 -11.441 1.00 43.50 269 ARG A O 1
ATOM 2148 N N . GLY A 1 270 ? 37.266 -3.221 -13.111 1.00 39.97 270 GLY A N 1
ATOM 2149 C CA . GLY A 1 270 ? 38.615 -3.562 -13.542 1.00 39.97 270 GLY A CA 1
ATOM 2150 C C . GLY A 1 270 ? 39.605 -3.150 -12.454 1.00 39.97 270 GLY A C 1
ATOM 2151 O O . GLY A 1 270 ? 39.836 -1.964 -12.232 1.00 39.97 270 GLY A O 1
ATOM 2152 N N . ARG A 1 271 ? 40.171 -4.127 -11.737 1.00 44.62 271 ARG A N 1
ATOM 2153 C CA . ARG A 1 271 ? 41.366 -3.918 -10.913 1.00 44.62 271 ARG A CA 1
ATOM 2154 C C . ARG A 1 271 ? 42.555 -3.793 -11.862 1.00 44.62 271 ARG A C 1
ATOM 2156 O O . ARG A 1 271 ? 43.156 -4.797 -12.229 1.00 44.62 271 ARG A O 1
ATOM 2163 N N . ALA A 1 272 ? 42.901 -2.569 -12.245 1.00 48.91 272 ALA A N 1
ATOM 2164 C CA . ALA A 1 272 ? 44.209 -2.287 -12.818 1.00 48.91 272 ALA A CA 1
ATOM 2165 C C . ALA A 1 272 ? 45.267 -2.476 -11.716 1.00 48.91 272 ALA A C 1
ATOM 2167 O O . ALA A 1 272 ? 45.470 -1.605 -10.869 1.00 48.91 272 ALA A O 1
ATOM 2168 N N . ARG A 1 273 ? 45.912 -3.648 -11.686 1.00 52.69 273 ARG A N 1
ATOM 2169 C CA . ARG A 1 273 ? 47.160 -3.851 -10.943 1.00 52.69 273 ARG A CA 1
ATOM 2170 C C . ARG A 1 273 ? 48.246 -3.049 -11.661 1.00 52.69 273 ARG A C 1
ATOM 2172 O O . ARG A 1 273 ? 48.747 -3.486 -12.689 1.00 52.69 273 ARG A O 1
ATOM 2179 N N . LYS A 1 274 ? 48.606 -1.879 -11.128 1.00 56.44 274 LYS A N 1
ATOM 2180 C CA . LYS A 1 274 ? 49.881 -1.234 -11.464 1.00 56.44 274 LYS A CA 1
ATOM 2181 C C . LYS A 1 274 ? 50.996 -2.088 -10.858 1.00 56.44 274 LYS A C 1
ATOM 2183 O O . LYS A 1 274 ? 51.168 -2.094 -9.642 1.00 56.44 274 LYS A O 1
ATOM 2188 N N . GLY A 1 275 ? 51.697 -2.842 -11.701 1.00 56.81 275 GLY A N 1
ATOM 2189 C CA . GLY A 1 275 ? 53.007 -3.384 -11.359 1.00 56.81 275 GLY A CA 1
ATOM 2190 C C . GLY A 1 275 ? 53.998 -2.227 -11.261 1.00 56.81 275 GLY A C 1
ATOM 2191 O O . GLY A 1 275 ? 54.071 -1.406 -12.173 1.00 56.81 275 GLY A O 1
ATOM 2192 N N . ARG A 1 276 ? 54.701 -2.129 -10.131 1.00 54.16 276 ARG A N 1
ATOM 2193 C CA . ARG A 1 276 ? 55.932 -1.344 -10.021 1.00 54.16 276 ARG A CA 1
ATOM 2194 C C . ARG A 1 276 ? 57.078 -2.232 -10.501 1.00 54.16 276 ARG A C 1
ATOM 2196 O O . ARG A 1 276 ? 57.188 -3.359 -10.020 1.00 54.16 276 ARG A O 1
ATOM 2203 N N . ALA A 1 277 ? 57.842 -1.720 -11.460 1.00 63.16 277 ALA A N 1
ATOM 2204 C CA . ALA A 1 277 ? 59.229 -2.108 -11.684 1.00 63.16 277 ALA A CA 1
ATOM 2205 C C . ALA A 1 277 ? 60.114 -1.395 -10.652 1.00 63.16 277 ALA A C 1
ATOM 2207 O O . ALA A 1 277 ? 59.693 -0.300 -10.198 1.00 63.16 277 ALA A O 1
#

Radius of gyration: 31.25 Å; Cα contacts (8 Å, |Δi|>4): 162; chains: 1; bounding box: 85×60×71 Å

pLDDT: mean 71.8, std 18.03, range [36.91, 97.19]

Secondary structure (DSSP, 8-state):
-HHHHHHHHTT--TT---EEEEETTS-TTSPPEE--SHHHHHHHHHHHHHHHH-TT--SPP-EEEEEGGGTS------------HHHHTTHHHHHHHHHHTB-TT--SS--BEEEEEETTTEEEEEE--HHHHHHHHHHHS--TT------TT--SPPTT--HHHHHHHHHHHHHHHHHHTTS-----------STTTTS--------------------------------HHHHHHHHHHHHGGG-S---SS-TTS-EE----------------

Organism: NCBI:txid2862362

Sequence (277 aa):
DFLARICARMEIPDGDAQLGWKSSDDLKRDLPKRLSTEDDVKAAFDYFRPILLSKRHQKKIFMEIISGESVAAKPAEKTAAAPKVTETAYRDELNIVKAALACEKHRGHNRWCYVRRDNEKGERCVPLSLEEVTLWARKLAPKPENERELDDKCTKYPHVFKLDDMEKVAAEREERSKNRKKGNAAPEFHLHMPASMDGIFGDVSNTQPAPKRARDTEDSDNDSDDDAPAVSISDVLSVLHKKMLLCQGDWDGERCRAGVYKLLKRSQRGRARKGRA

Foldseek 3Di:
DVVVVVCVLLVHDPPPFFKFKDKPPDDPPDQGHTDDDPVSVVVVVVVCVVLVVDPPNPDFIFIFMDGCPPRPDPPDPPDDPDPDPLCVVLVPLLVLLCVLQQAPVDDDDQRGWDFDQDVPPGTDTHTDDSVVSSVQSVVLPDDPVDPDDDPSNVNDDDPPDPVVVVVVVVVVVVVVVVVVVPDDDDPPDPDPDDPPPPDDDDDDDDDDDDDDDDDDDDDDDDDDPPPDPPDDPVNVVVVVVVVVVVPPPDDDPDPPPRPTDRPDDDPPPPPPPPDDD

Solvent-accessible surface area (backbone atoms only — not comparable to full-atom values): 18539 Å² total; per-residue (Å²): 115,69,65,61,53,51,32,63,74,68,72,44,66,94,88,76,64,47,32,19,35,39,54,73,84,56,56,92,83,57,77,62,43,69,44,73,49,72,64,36,48,50,53,52,50,61,62,46,47,61,58,74,67,37,86,82,56,82,70,88,64,35,55,40,54,41,77,32,94,74,63,74,77,67,80,82,68,82,75,72,72,79,75,56,75,80,53,69,81,41,47,66,43,34,50,53,48,53,61,71,24,54,36,89,89,49,83,74,93,65,29,30,31,49,74,45,77,41,96,87,78,47,78,46,74,46,81,43,54,70,68,58,49,47,57,47,14,63,66,67,46,78,47,96,88,51,87,66,78,74,60,90,73,67,78,72,76,70,87,84,62,54,60,67,57,50,52,50,50,50,52,51,51,52,51,53,55,56,49,65,76,74,68,72,79,79,78,83,80,79,77,82,73,77,83,84,73,85,81,81,80,79,89,77,80,90,75,81,90,76,80,93,71,83,86,80,88,77,91,78,92,77,90,76,88,75,88,67,80,80,77,52,70,68,60,57,51,54,57,49,54,63,54,57,69,74,62,76,71,86,78,85,89,82,68,87,86,62,69,68,52,76,66,81,79,79,80,80,79,78,79,79,77,79,79,81,131